Protein AF-A0A497BCP4-F1 (afdb_monomer)

Nearest PDB structures (foldseek):
  5nwl-assembly1_D  TM=5.896E-01  e=3.205E-05  Homo sapiens
  8r2g-assembly1_F  TM=6.275E-01  e=5.166E-04  Homo sapiens
  5nwl-assembly2_N  TM=5.883E-01  e=6.614E-04  Homo sapiens
  2r2a-assembly2_B  TM=5.143E-01  e=1.305E-03  Neisseria meningitidis MC58
  1szp-assembly1_A  TM=4.687E-01  e=2.575E-03  Saccharomyces cerevisiae

Sequence (225 aa):
MFYLSKKILDAYKRNRLIIAFIQGTQGLGKTTYALKVAKEVYGSWEKALDYMFFEPLPSLFLMKAAAEQGERIPLIIYDDAGKFFSKYLFQTEFQNFAVKISILFDVIRIVCNAVILTAPVQDVLKEIRKKCWWVVEIIEKDPYWSIAKIYKKKINAVGKVWHKQLAQDVFQPKLPDHIYEMYMKRRRQADLDVIEDAINEFLAAEAKRRQRLQESLEKAKLDMA

Foldseek 3Di:
DDPVLVVLLVLQVVLAEAEEEEEEDPPLQSVVVQLVSLCSNVVDSVSSVVLEDCECPVVVVVLVVQVVVVAAASEHEHEQCLLHLVLDVLVDDPVVSVVVVVVSVVSCSRHYSYYYYYHYPVSDDPSSVVVRQKYWYWDDPDPFKIKTFIWGWDADPVRDIDTDTDDIDMDGSDDDPVSVVVVVVNVVVVVVVSVVSVVVSVVVVVVVVVVVVVVVVVVVVVVVD

pLDDT: mean 89.2, std 10.23, range [51.5, 98.62]

Structure (mmCIF, N/CA/C/O backbone):
data_AF-A0A497BCP4-F1
#
_entry.id   AF-A0A497BCP4-F1
#
loop_
_atom_site.group_PDB
_atom_site.id
_atom_site.type_symbol
_atom_site.label_atom_id
_atom_site.label_alt_id
_atom_site.label_comp_id
_atom_site.label_asym_id
_atom_site.label_entity_id
_atom_site.label_seq_id
_atom_site.pdbx_PDB_ins_code
_atom_site.Cartn_x
_atom_site.Cartn_y
_atom_site.Cartn_z
_atom_site.occupancy
_atom_site.B_iso_or_equiv
_atom_site.auth_seq_id
_atom_site.auth_comp_id
_atom_site.auth_asym_id
_atom_site.auth_atom_id
_atom_site.pdbx_PDB_model_num
ATOM 1 N N . MET A 1 1 ? 10.341 -6.814 -16.226 1.00 93.38 1 MET A N 1
ATOM 2 C CA . MET A 1 1 ? 9.564 -7.267 -15.062 1.00 93.38 1 MET A CA 1
ATOM 3 C C . MET A 1 1 ? 10.371 -7.024 -13.812 1.00 93.38 1 MET A C 1
ATOM 5 O O . MET A 1 1 ? 11.494 -7.511 -13.731 1.00 93.38 1 MET A O 1
ATOM 9 N N . PHE A 1 2 ? 9.809 -6.273 -12.877 1.00 98.12 2 PHE A N 1
ATOM 10 C CA . PHE A 1 2 ? 10.395 -5.995 -11.578 1.00 98.12 2 PHE A CA 1
ATOM 11 C C . PHE A 1 2 ? 10.473 -7.245 -10.708 1.00 98.12 2 PHE A C 1
ATOM 13 O O . PHE A 1 2 ? 9.657 -8.174 -10.802 1.00 98.12 2 PHE A O 1
ATOM 20 N N . TYR A 1 3 ? 11.465 -7.264 -9.825 1.00 98.31 3 TYR A N 1
ATOM 21 C CA . TYR A 1 3 ? 11.677 -8.357 -8.894 1.00 98.31 3 TYR A CA 1
ATOM 22 C C . TYR A 1 3 ? 10.470 -8.546 -7.975 1.00 98.31 3 TYR A C 1
ATOM 24 O O . TYR A 1 3 ? 10.058 -9.686 -7.739 1.00 98.31 3 TYR A O 1
ATOM 32 N N . LEU A 1 4 ? 9.872 -7.455 -7.478 1.00 97.38 4 LEU A N 1
ATOM 33 C CA . LEU A 1 4 ? 8.686 -7.555 -6.623 1.00 97.38 4 LEU A CA 1
ATOM 34 C C . LEU A 1 4 ? 7.492 -8.170 -7.370 1.00 97.38 4 LEU A C 1
ATOM 36 O O . LEU A 1 4 ? 6.857 -9.074 -6.826 1.00 97.38 4 LEU A O 1
ATOM 40 N N . SER A 1 5 ? 7.247 -7.772 -8.623 1.00 98.19 5 SER A N 1
ATOM 41 C CA . SER A 1 5 ? 6.190 -8.346 -9.469 1.00 98.19 5 SER A CA 1
ATOM 42 C C . SER A 1 5 ? 6.356 -9.857 -9.621 1.00 98.19 5 SER A C 1
ATOM 44 O O . SER A 1 5 ? 5.420 -10.619 -9.379 1.00 98.19 5 SER A O 1
ATOM 46 N N . LYS A 1 6 ? 7.580 -10.316 -9.921 1.00 97.81 6 LYS A N 1
ATOM 47 C CA . LYS A 1 6 ? 7.891 -11.749 -10.019 1.00 97.81 6 LYS A CA 1
ATOM 48 C C . LYS A 1 6 ? 7.568 -12.489 -8.719 1.00 97.81 6 LYS A C 1
ATOM 50 O O . LYS A 1 6 ? 7.000 -13.576 -8.754 1.00 97.81 6 LYS A O 1
ATOM 55 N N . LYS A 1 7 ? 7.897 -11.904 -7.563 1.00 97.69 7 LYS A N 1
ATOM 56 C CA . LYS A 1 7 ? 7.614 -12.518 -6.255 1.00 97.69 7 LYS A CA 1
ATOM 57 C C . LYS A 1 7 ? 6.131 -12.580 -5.930 1.00 97.69 7 LYS A C 1
ATOM 59 O O . LYS A 1 7 ? 5.708 -13.571 -5.339 1.00 97.69 7 LYS A O 1
ATOM 64 N N . ILE A 1 8 ? 5.360 -11.576 -6.329 1.00 97.44 8 ILE A N 1
ATOM 65 C CA . ILE A 1 8 ? 3.904 -11.567 -6.174 1.00 97.44 8 ILE A CA 1
ATOM 66 C C . ILE A 1 8 ? 3.269 -12.649 -7.049 1.00 97.44 8 ILE A C 1
ATOM 68 O O . ILE A 1 8 ? 2.499 -13.457 -6.539 1.00 97.44 8 ILE A O 1
ATOM 72 N N . LEU A 1 9 ? 3.664 -12.754 -8.321 1.00 97.38 9 LEU A N 1
ATOM 73 C CA . LEU A 1 9 ? 3.179 -13.809 -9.219 1.00 97.38 9 LEU A CA 1
ATOM 74 C C . LEU A 1 9 ? 3.552 -15.216 -8.720 1.00 97.38 9 LEU A C 1
ATOM 76 O O . LEU A 1 9 ? 2.729 -16.131 -8.757 1.00 97.38 9 LEU A O 1
ATOM 80 N N . ASP A 1 10 ? 4.768 -15.398 -8.198 1.00 96.44 10 ASP A N 1
ATOM 81 C CA . ASP A 1 10 ? 5.187 -16.657 -7.568 1.00 96.44 10 ASP A CA 1
ATOM 82 C C . ASP A 1 10 ? 4.354 -16.977 -6.312 1.00 96.44 10 ASP A C 1
ATOM 84 O O . ASP A 1 10 ? 4.047 -18.142 -6.048 1.00 96.44 10 ASP A O 1
ATOM 88 N N . ALA A 1 11 ? 4.008 -15.962 -5.513 1.00 94.56 11 ALA A N 1
ATOM 89 C CA . ALA A 1 11 ? 3.183 -16.118 -4.318 1.00 94.56 11 ALA A CA 1
ATOM 90 C C . ALA A 1 11 ? 1.728 -16.451 -4.666 1.00 94.56 11 ALA A C 1
ATOM 92 O O . ALA A 1 11 ? 1.145 -17.311 -4.004 1.00 94.56 11 ALA A O 1
ATOM 93 N N . TYR A 1 12 ? 1.194 -15.849 -5.733 1.00 94.38 12 TYR A N 1
ATOM 94 C CA . TYR 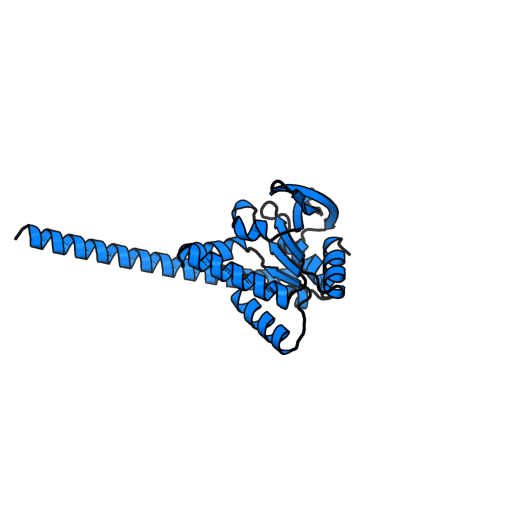A 1 12 ? -0.123 -16.150 -6.288 1.00 94.38 12 TYR A CA 1
ATOM 95 C C . TYR A 1 12 ? -0.243 -17.632 -6.653 1.00 94.38 12 TYR A C 1
ATOM 97 O O . TYR A 1 12 ? -1.063 -18.348 -6.086 1.00 94.38 12 TYR A O 1
ATOM 105 N N . LYS A 1 13 ? 0.696 -18.143 -7.460 1.00 93.50 13 LYS A N 1
ATOM 106 C CA . LYS A 1 13 ? 0.749 -19.562 -7.867 1.00 93.50 13 LYS A CA 1
ATOM 107 C C . LYS A 1 13 ? 0.877 -20.549 -6.704 1.00 93.50 13 LYS A C 1
ATOM 109 O O . LYS A 1 13 ? 0.550 -21.719 -6.850 1.00 93.50 13 LYS A O 1
ATOM 114 N N . ARG A 1 14 ? 1.425 -20.109 -5.568 1.00 93.44 14 ARG A N 1
ATOM 115 C CA . ARG A 1 14 ? 1.720 -20.961 -4.402 1.00 93.44 14 ARG A CA 1
ATOM 116 C C . ARG A 1 14 ? 0.775 -20.720 -3.227 1.00 93.44 14 ARG A C 1
ATOM 118 O O . ARG A 1 14 ? 1.066 -21.214 -2.139 1.00 93.44 14 ARG A O 1
ATOM 125 N N . ASN A 1 15 ? -0.291 -19.937 -3.407 1.00 89.19 15 ASN A N 1
ATOM 126 C CA . ASN A 1 15 ? -1.223 -19.564 -2.340 1.00 89.19 15 ASN A CA 1
ATOM 127 C C . ASN A 1 15 ? -0.542 -18.965 -1.095 1.00 89.19 15 ASN A C 1
ATOM 129 O O . ASN A 1 15 ? -0.952 -19.201 0.041 1.00 89.19 15 ASN A O 1
ATOM 133 N N . ARG A 1 16 ? 0.518 -18.175 -1.308 1.00 92.06 16 ARG A N 1
ATOM 134 C CA . ARG A 1 16 ? 1.252 -17.471 -0.247 1.00 92.06 16 ARG A CA 1
ATOM 135 C C . ARG A 1 16 ? 0.858 -16.003 -0.208 1.00 92.06 16 ARG A C 1
ATOM 137 O O . ARG A 1 16 ? 0.546 -15.423 -1.242 1.00 92.06 16 ARG A O 1
ATOM 144 N N . LEU A 1 17 ? 0.954 -15.419 0.985 1.00 94.75 17 LEU A N 1
ATOM 145 C CA . LEU A 1 17 ? 0.754 -13.993 1.213 1.00 94.75 17 LEU A CA 1
ATOM 146 C C . LEU A 1 17 ? 2.096 -13.246 1.232 1.00 94.75 17 LEU A C 1
ATOM 148 O O . LEU A 1 17 ? 3.026 -13.626 1.951 1.00 94.75 17 LEU A O 1
ATOM 152 N N . ILE A 1 18 ? 2.173 -12.149 0.484 1.00 96.19 18 ILE A N 1
ATOM 153 C CA . ILE A 1 18 ? 3.232 -11.142 0.562 1.00 96.19 18 ILE A CA 1
ATOM 154 C C . ILE A 1 18 ? 2.627 -9.840 1.076 1.00 96.19 18 ILE A C 1
ATOM 156 O O . ILE A 1 18 ? 1.715 -9.298 0.474 1.00 96.19 18 ILE A O 1
ATOM 160 N N . ILE A 1 19 ? 3.173 -9.297 2.160 1.00 95.75 19 ILE A N 1
ATOM 161 C CA . ILE A 1 19 ? 2.856 -7.934 2.598 1.00 95.75 19 ILE A CA 1
ATOM 162 C C . ILE A 1 19 ? 4.132 -7.112 2.452 1.00 95.75 19 ILE A C 1
ATOM 164 O O . ILE A 1 19 ? 5.132 -7.384 3.132 1.00 95.75 19 ILE A O 1
ATOM 168 N N . ALA A 1 20 ? 4.099 -6.148 1.538 1.00 96.56 20 ALA A N 1
ATOM 169 C CA . ALA A 1 20 ? 5.204 -5.265 1.213 1.00 96.56 20 ALA A CA 1
ATOM 170 C C . ALA A 1 20 ? 4.908 -3.833 1.656 1.00 96.56 20 ALA A C 1
ATOM 172 O O . ALA A 1 20 ? 3.819 -3.317 1.435 1.00 96.56 20 ALA A O 1
ATOM 173 N N . PHE A 1 21 ? 5.901 -3.189 2.261 1.00 95.44 21 PHE A N 1
ATOM 174 C CA . PHE A 1 21 ? 5.854 -1.775 2.604 1.00 95.44 21 PHE A CA 1
ATOM 175 C C . PHE A 1 21 ? 6.844 -0.997 1.746 1.00 95.44 21 PHE A C 1
ATOM 177 O O . PHE A 1 21 ? 8.036 -1.299 1.763 1.00 95.44 21 PHE A O 1
ATOM 184 N N . ILE A 1 22 ? 6.352 -0.016 0.998 1.00 95.56 22 ILE A N 1
ATOM 185 C CA . ILE A 1 22 ? 7.143 0.832 0.111 1.00 95.56 22 ILE A CA 1
ATOM 186 C C . ILE A 1 22 ? 7.328 2.182 0.788 1.00 95.56 22 ILE A C 1
ATOM 188 O O . ILE A 1 22 ? 6.368 2.916 1.025 1.00 95.56 22 ILE A O 1
ATOM 192 N N . GLN A 1 23 ? 8.581 2.488 1.097 1.00 92.44 23 GLN A N 1
ATOM 193 C CA . GLN A 1 23 ? 8.996 3.639 1.880 1.00 92.44 23 GLN A CA 1
ATOM 194 C C . GLN A 1 23 ? 10.004 4.507 1.128 1.00 92.44 23 GLN A C 1
ATOM 196 O O . GLN A 1 23 ? 10.651 4.067 0.182 1.00 92.44 23 GLN A O 1
ATOM 201 N N . GLY A 1 24 ? 10.135 5.750 1.576 1.00 87.19 24 GLY A N 1
ATOM 202 C CA . GLY A 1 24 ? 10.992 6.771 0.980 1.00 87.19 24 GLY A CA 1
ATOM 203 C C . GLY A 1 24 ? 10.401 8.157 1.219 1.00 87.19 24 GLY A C 1
ATOM 204 O O . GLY A 1 24 ? 9.228 8.280 1.605 1.00 87.19 24 GLY A O 1
ATOM 205 N N . THR A 1 25 ? 11.187 9.202 0.978 1.00 84.56 25 THR A N 1
ATOM 206 C CA . THR A 1 25 ? 10.710 10.587 1.082 1.00 84.56 25 THR A CA 1
ATOM 207 C C . THR A 1 25 ? 9.570 10.853 0.091 1.00 84.56 25 THR A C 1
ATOM 209 O O . THR A 1 25 ? 9.294 10.075 -0.837 1.00 84.56 25 THR A O 1
ATOM 212 N N . GLN A 1 26 ? 8.784 11.894 0.356 1.00 84.12 26 GLN A N 1
ATOM 213 C CA . GLN A 1 26 ? 7.691 12.294 -0.527 1.00 84.12 26 GLN A CA 1
ATOM 214 C C . GLN A 1 26 ? 8.244 12.687 -1.906 1.00 84.12 26 GLN A C 1
ATOM 216 O O . GLN A 1 26 ? 9.339 13.224 -2.003 1.00 84.12 26 GLN A O 1
ATOM 221 N N . GLY A 1 27 ? 7.511 12.368 -2.975 1.00 83.50 27 GLY A N 1
ATOM 222 C CA . GLY A 1 27 ? 7.912 12.711 -4.346 1.00 83.50 27 GLY A CA 1
ATOM 223 C C . GLY A 1 27 ? 8.800 11.689 -5.069 1.00 83.50 27 GLY A C 1
ATOM 224 O O . GLY A 1 27 ? 8.814 11.696 -6.290 1.00 83.50 27 GLY A O 1
ATOM 225 N N . LEU A 1 28 ? 9.430 10.727 -4.382 1.00 89.06 28 LEU A N 1
ATOM 226 C CA . LEU A 1 28 ? 10.344 9.761 -5.031 1.00 89.06 28 LEU A CA 1
ATOM 227 C C . LEU A 1 28 ? 9.672 8.661 -5.885 1.00 89.06 28 LEU A C 1
ATOM 229 O O . LEU A 1 28 ? 10.333 7.740 -6.348 1.00 89.06 28 LEU A O 1
ATOM 233 N N . GLY A 1 29 ? 8.351 8.696 -6.073 1.00 93.00 29 GLY A N 1
ATOM 234 C CA . GLY A 1 29 ? 7.657 7.710 -6.912 1.00 93.00 29 GLY A CA 1
ATOM 235 C C . GLY A 1 29 ? 7.296 6.385 -6.2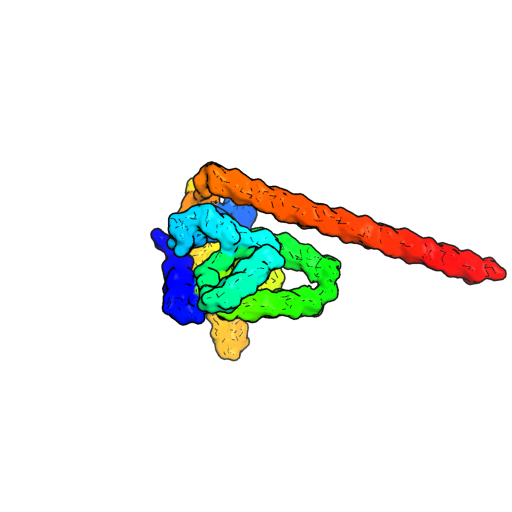25 1.00 93.00 29 GLY A C 1
ATOM 236 O O . GLY A 1 29 ? 7.204 5.362 -6.899 1.00 93.00 29 GLY A O 1
ATOM 237 N N . LYS A 1 30 ? 7.035 6.381 -4.907 1.00 94.81 30 LYS A N 1
ATOM 238 C CA . LYS A 1 30 ? 6.526 5.202 -4.164 1.00 94.81 30 LYS A CA 1
ATOM 239 C C . LYS A 1 30 ? 5.267 4.604 -4.805 1.00 94.81 30 LYS A C 1
ATOM 241 O O . LYS A 1 30 ? 5.261 3.435 -5.184 1.00 94.81 30 LYS A O 1
ATOM 246 N N . THR A 1 31 ? 4.237 5.433 -4.964 1.00 95.19 31 THR A N 1
ATOM 247 C CA . THR A 1 31 ? 2.978 5.092 -5.636 1.00 95.19 31 THR A CA 1
ATOM 248 C C . THR A 1 31 ? 3.223 4.656 -7.078 1.00 95.19 31 THR A C 1
ATOM 250 O O . THR A 1 31 ? 2.714 3.628 -7.514 1.00 95.19 31 THR A O 1
ATOM 253 N N . THR A 1 32 ? 4.060 5.395 -7.813 1.00 96.81 32 THR A N 1
ATOM 254 C CA . THR A 1 32 ? 4.411 5.071 -9.201 1.00 96.81 32 THR A CA 1
ATOM 255 C C . THR A 1 32 ? 5.017 3.674 -9.323 1.00 96.81 32 THR A C 1
ATOM 257 O O . THR A 1 32 ? 4.642 2.907 -10.209 1.00 96.81 32 THR A O 1
ATOM 260 N N . TYR A 1 33 ? 5.934 3.319 -8.425 1.00 98.00 33 TYR A N 1
ATOM 261 C CA . TYR A 1 33 ? 6.533 1.993 -8.391 1.00 98.00 33 TYR A CA 1
ATOM 262 C C . TYR A 1 33 ? 5.503 0.913 -8.024 1.00 98.00 33 TYR A C 1
ATOM 264 O O . TYR A 1 33 ? 5.433 -0.106 -8.711 1.00 98.00 33 TYR A O 1
ATOM 272 N N . ALA A 1 34 ? 4.650 1.156 -7.021 1.00 98.19 34 ALA A N 1
ATOM 273 C CA . ALA A 1 34 ? 3.554 0.251 -6.660 1.00 98.19 34 ALA A CA 1
ATOM 274 C C . ALA A 1 34 ? 2.620 -0.032 -7.851 1.00 98.19 34 ALA A C 1
ATOM 276 O O . ALA A 1 34 ? 2.347 -1.192 -8.157 1.00 98.19 34 ALA A O 1
ATOM 277 N N . LEU A 1 35 ? 2.194 1.012 -8.571 1.00 98.19 35 LEU A N 1
ATOM 278 C CA . LEU A 1 35 ? 1.330 0.886 -9.747 1.00 98.19 35 LEU A CA 1
ATOM 279 C C . LEU A 1 35 ? 2.017 0.174 -10.906 1.00 98.19 35 LEU A C 1
ATOM 281 O O . LEU A 1 35 ? 1.380 -0.639 -11.567 1.00 98.19 35 LEU A O 1
ATOM 285 N N . LYS A 1 36 ? 3.310 0.416 -11.153 1.00 98.56 36 LYS A N 1
ATOM 286 C CA . LYS A 1 36 ? 4.036 -0.336 -12.187 1.00 98.56 36 LYS A CA 1
ATOM 287 C C . LYS A 1 36 ? 4.145 -1.821 -11.832 1.00 98.56 36 LYS A C 1
ATOM 289 O O . LYS A 1 36 ? 3.962 -2.658 -12.712 1.00 98.56 36 LYS A O 1
ATOM 294 N N . VAL A 1 37 ? 4.395 -2.152 -10.561 1.00 98.62 37 VAL A N 1
ATOM 295 C CA . VAL A 1 37 ? 4.376 -3.543 -10.078 1.00 98.62 37 VAL A CA 1
ATOM 296 C C . VAL A 1 37 ? 2.996 -4.161 -10.301 1.00 98.62 37 VAL A C 1
ATOM 298 O O . VAL A 1 37 ? 2.896 -5.242 -10.879 1.00 98.62 37 VAL A O 1
ATOM 301 N N . ALA A 1 38 ? 1.922 -3.463 -9.930 1.00 98.44 38 ALA A N 1
ATOM 302 C CA . ALA A 1 38 ? 0.564 -3.942 -10.168 1.00 98.44 38 ALA A CA 1
ATOM 303 C C . ALA A 1 38 ? 0.225 -4.078 -11.654 1.00 98.44 38 ALA A C 1
ATOM 305 O O . ALA A 1 38 ? -0.377 -5.077 -12.037 1.00 98.44 38 ALA A O 1
ATOM 306 N N . LYS A 1 39 ? 0.673 -3.160 -12.513 1.00 98.56 39 LYS A N 1
ATOM 307 C CA . LYS A 1 39 ? 0.499 -3.272 -13.965 1.00 98.56 39 LYS A CA 1
ATOM 308 C C . LYS A 1 39 ? 1.184 -4.514 -14.521 1.00 98.56 39 LYS A C 1
ATOM 310 O O . LYS A 1 39 ? 0.654 -5.144 -15.428 1.00 98.56 39 LYS A O 1
ATOM 315 N N . GLU A 1 40 ? 2.358 -4.882 -14.015 1.00 98.50 40 GLU A N 1
ATOM 316 C CA . GLU A 1 40 ? 3.023 -6.123 -14.427 1.00 98.50 40 GLU A CA 1
ATOM 317 C C . GLU A 1 40 ? 2.316 -7.381 -13.907 1.00 98.50 40 GLU A C 1
ATOM 319 O O . GLU A 1 40 ? 2.351 -8.407 -14.580 1.00 98.50 40 GLU A O 1
ATOM 324 N N . VAL A 1 41 ? 1.668 -7.307 -12.740 1.00 98.31 41 VAL A N 1
ATOM 325 C CA . VAL A 1 41 ? 0.885 -8.414 -12.163 1.00 98.31 41 VAL A CA 1
ATOM 326 C C . VAL A 1 41 ? -0.449 -8.603 -12.894 1.00 98.31 41 VAL A C 1
ATOM 328 O O . VAL A 1 41 ? -0.814 -9.732 -13.208 1.00 98.31 41 VAL A O 1
ATOM 331 N N . TYR A 1 42 ? -1.162 -7.514 -13.182 1.00 98.00 42 TYR A N 1
ATOM 332 C CA . TYR A 1 42 ? -2.498 -7.529 -13.787 1.00 98.00 42 TYR A CA 1
ATOM 333 C C . TYR A 1 42 ? -2.505 -7.419 -15.314 1.00 98.00 42 TYR A C 1
ATOM 335 O O . TYR A 1 42 ? -3.529 -7.680 -15.942 1.00 98.00 42 TYR A O 1
ATOM 343 N N . GLY A 1 43 ? -1.397 -6.991 -15.918 1.00 97.75 43 GLY A N 1
ATOM 344 C CA . GLY A 1 43 ? -1.272 -6.740 -17.355 1.00 97.75 43 GLY A CA 1
ATOM 345 C C . GLY A 1 43 ? -1.852 -5.403 -17.835 1.00 97.75 43 GLY A C 1
ATOM 346 O O . GLY A 1 43 ? -1.583 -5.014 -18.968 1.00 97.75 43 GLY A O 1
ATOM 347 N N . SER A 1 44 ? -2.590 -4.672 -16.993 1.00 97.75 44 SER A N 1
ATOM 348 C CA . SER A 1 44 ? -3.282 -3.418 -17.332 1.00 97.75 44 SER A CA 1
ATOM 349 C C . SER A 1 44 ? -3.106 -2.373 -16.228 1.00 97.75 44 SER A C 1
ATOM 351 O O . SER A 1 44 ? -3.005 -2.707 -15.044 1.00 97.75 44 SER A O 1
ATOM 353 N N . TRP A 1 45 ? -3.050 -1.103 -16.628 1.00 97.94 45 TRP A N 1
ATOM 354 C CA . TRP A 1 45 ? -2.967 0.027 -15.704 1.00 97.94 45 TRP A CA 1
ATOM 355 C C . TRP A 1 45 ? -4.299 0.317 -15.020 1.00 97.94 45 TRP A C 1
ATOM 357 O O . TRP A 1 45 ? -4.329 0.632 -13.837 1.00 97.94 45 TRP A O 1
ATOM 367 N N . GLU A 1 46 ? -5.391 0.171 -15.756 1.00 97.25 46 GLU A N 1
ATOM 368 C CA . GLU A 1 46 ? -6.761 0.339 -15.288 1.00 97.25 46 GLU A CA 1
ATOM 369 C C . GLU A 1 46 ? -7.040 -0.670 -14.177 1.00 97.25 46 GLU A C 1
ATOM 371 O O . GLU A 1 46 ? -7.385 -0.279 -13.065 1.00 97.25 46 GLU A O 1
ATOM 376 N N . LYS A 1 47 ? -6.714 -1.951 -14.411 1.00 97.44 47 LYS A N 1
ATOM 377 C CA . LYS A 1 47 ? -6.770 -2.969 -13.355 1.00 97.44 47 LYS A CA 1
ATOM 378 C C . LYS A 1 47 ? -5.848 -2.631 -12.184 1.00 97.44 47 LYS A C 1
ATOM 380 O O . LYS A 1 47 ? -6.236 -2.805 -11.039 1.00 97.44 47 LYS A O 1
ATOM 385 N N . ALA A 1 48 ? -4.638 -2.126 -12.423 1.00 97.94 48 ALA A N 1
ATOM 386 C CA . ALA A 1 48 ? -3.764 -1.718 -11.322 1.00 97.94 48 ALA A CA 1
ATOM 387 C C . ALA A 1 48 ? -4.394 -0.617 -10.445 1.00 97.94 48 ALA A C 1
ATOM 389 O O . ALA A 1 48 ? -4.233 -0.653 -9.226 1.00 97.94 48 ALA A O 1
ATOM 390 N N . LEU A 1 49 ? -5.127 0.325 -11.049 1.00 97.06 49 LEU A N 1
ATOM 391 C CA . LEU A 1 49 ? -5.862 1.368 -10.333 1.00 97.06 49 LEU A CA 1
ATOM 392 C C . LEU A 1 49 ? -7.104 0.824 -9.622 1.00 97.06 49 LEU A C 1
ATOM 394 O O . LEU A 1 49 ? -7.374 1.234 -8.499 1.00 97.06 49 LEU A O 1
ATOM 398 N N . ASP A 1 50 ? -7.862 -0.083 -10.236 1.00 96.38 50 ASP A N 1
ATOM 399 C CA . ASP A 1 50 ? -9.083 -0.661 -9.648 1.00 96.38 50 ASP A CA 1
ATOM 400 C C . ASP A 1 50 ? -8.814 -1.487 -8.385 1.00 96.38 50 ASP A C 1
ATOM 402 O O . ASP A 1 50 ? -9.682 -1.610 -7.526 1.00 96.38 50 ASP A O 1
ATOM 406 N N . TYR A 1 51 ? -7.590 -1.996 -8.242 1.00 97.19 51 TYR A N 1
ATOM 407 C CA . TYR A 1 51 ? -7.120 -2.708 -7.053 1.00 97.19 51 TYR A CA 1
ATOM 408 C C . TYR A 1 51 ? -6.236 -1.835 -6.141 1.00 97.19 51 TYR A C 1
ATOM 410 O O . TYR A 1 51 ? -5.584 -2.348 -5.223 1.00 97.19 51 TYR A O 1
ATOM 418 N N . MET A 1 52 ? -6.196 -0.521 -6.385 1.00 96.44 52 MET A N 1
ATOM 419 C CA . MET A 1 52 ? -5.585 0.472 -5.507 1.00 96.44 52 MET A CA 1
ATOM 420 C C . MET A 1 52 ? -6.665 1.195 -4.704 1.00 96.44 52 MET A C 1
ATOM 422 O O . MET A 1 52 ? -7.639 1.706 -5.253 1.00 96.44 52 MET A O 1
ATOM 426 N N . PHE A 1 53 ? -6.441 1.300 -3.400 1.00 94.00 53 PHE A N 1
ATOM 427 C CA . PHE A 1 53 ? -7.359 1.929 -2.466 1.00 94.00 53 PHE A CA 1
ATOM 428 C C . PHE A 1 53 ? -6.627 2.921 -1.567 1.00 94.00 53 PHE A C 1
ATOM 430 O O . PHE A 1 53 ? -5.494 2.681 -1.151 1.00 94.00 53 PHE A O 1
ATOM 437 N N . PHE A 1 54 ? -7.309 4.012 -1.233 1.00 89.25 54 PHE A N 1
ATOM 438 C CA . PHE A 1 54 ? -6.870 4.968 -0.213 1.00 89.25 54 PHE A CA 1
ATOM 439 C C . PHE A 1 54 ? -7.461 4.637 1.167 1.00 89.25 54 PHE A C 1
ATOM 441 O O . PHE A 1 54 ? -6.901 5.024 2.188 1.00 89.25 54 PHE A O 1
ATOM 448 N N . GLU A 1 55 ? -8.546 3.851 1.205 1.00 82.88 55 GLU A N 1
ATOM 449 C CA . GLU A 1 55 ? -9.206 3.381 2.426 1.00 82.88 55 GLU A CA 1
ATOM 450 C C . GLU A 1 55 ? -9.561 1.880 2.350 1.00 82.88 55 GLU A C 1
ATOM 452 O O . GLU A 1 55 ? -9.773 1.349 1.257 1.00 82.88 55 GLU A O 1
ATOM 457 N N . PRO A 1 56 ? -9.678 1.158 3.483 1.00 83.75 56 PRO A N 1
ATOM 458 C CA . PRO A 1 56 ? -9.956 -0.278 3.467 1.00 83.75 56 PRO A CA 1
ATOM 459 C C . PRO A 1 56 ? -11.380 -0.655 3.098 1.00 83.75 56 PRO A C 1
ATOM 461 O O . PRO A 1 56 ? -11.579 -1.740 2.560 1.00 83.75 56 PRO A O 1
ATOM 464 N N . LEU A 1 57 ? -12.379 0.168 3.420 1.00 85.44 57 LEU A N 1
ATOM 465 C CA . LEU A 1 57 ? -13.776 -0.249 3.299 1.00 85.44 57 LEU A CA 1
ATOM 466 C C . LEU A 1 57 ? -14.147 -0.677 1.861 1.00 85.44 57 LEU A C 1
ATOM 468 O O . LEU A 1 57 ? -14.663 -1.786 1.711 1.00 85.44 57 LEU A O 1
ATOM 472 N N . PRO A 1 58 ? -13.802 0.080 0.798 1.00 90.00 58 PRO A N 1
ATOM 473 C CA . PRO A 1 58 ? -14.006 -0.375 -0.580 1.00 90.00 58 PRO A CA 1
ATOM 474 C C . PRO A 1 58 ? -13.326 -1.717 -0.884 1.00 90.00 58 PRO A C 1
ATOM 476 O O . PRO A 1 58 ? -13.909 -2.593 -1.521 1.00 90.00 58 PRO A O 1
ATOM 479 N N . SER A 1 59 ? -12.109 -1.918 -0.371 1.00 92.31 59 SER A N 1
ATOM 480 C CA . SER A 1 59 ? -11.374 -3.167 -0.573 1.00 92.31 59 SER A CA 1
ATOM 481 C C . SER A 1 59 ? -12.016 -4.359 0.149 1.00 92.31 59 SER A C 1
ATOM 483 O O . SER A 1 59 ? -11.952 -5.472 -0.361 1.00 92.31 59 SER A O 1
ATOM 485 N N . LEU A 1 60 ? -12.685 -4.150 1.293 1.00 91.50 60 LEU A N 1
ATOM 486 C CA . LEU A 1 60 ? -13.387 -5.214 2.019 1.00 91.50 60 LEU A CA 1
ATOM 487 C C . LEU A 1 60 ? -14.580 -5.754 1.222 1.00 91.50 60 LEU A C 1
ATOM 489 O O . LEU A 1 60 ? -14.826 -6.959 1.246 1.00 91.50 60 LEU A O 1
ATOM 493 N N . PHE A 1 61 ? -15.286 -4.899 0.477 1.00 92.88 61 PHE A N 1
ATOM 494 C CA . PHE A 1 61 ? -16.349 -5.349 -0.426 1.00 92.88 61 PHE A CA 1
ATOM 495 C C . PHE A 1 61 ? -15.797 -6.210 -1.566 1.00 92.88 61 PHE A C 1
ATOM 497 O O . PHE A 1 61 ? -16.343 -7.276 -1.846 1.00 92.88 61 PHE A O 1
ATOM 504 N N . LEU A 1 62 ? -14.672 -5.802 -2.163 1.00 94.50 62 LEU A N 1
ATOM 505 C CA . LEU A 1 62 ? -13.974 -6.602 -3.173 1.00 94.50 62 LEU A CA 1
ATOM 506 C C . LEU A 1 62 ? -13.502 -7.950 -2.600 1.00 94.50 62 LEU A C 1
ATOM 508 O O . LEU A 1 62 ? -13.689 -8.995 -3.217 1.00 94.50 62 LEU A O 1
ATOM 512 N N . MET A 1 63 ? -12.915 -7.936 -1.402 1.00 94.50 63 MET A N 1
ATOM 513 C CA . MET A 1 63 ? -12.469 -9.134 -0.688 1.00 94.50 63 MET A CA 1
ATOM 514 C C . MET A 1 63 ? -13.620 -10.096 -0.394 1.00 94.50 63 MET A C 1
ATOM 516 O O . MET A 1 63 ? -13.449 -11.303 -0.545 1.00 94.50 63 MET A O 1
ATOM 520 N N . LYS A 1 64 ? -14.786 -9.573 0.003 1.00 94.00 64 LYS A N 1
ATOM 521 C CA . LYS A 1 64 ? -15.997 -10.369 0.220 1.00 94.00 64 LYS A CA 1
ATOM 522 C C . LYS A 1 64 ? -16.440 -11.055 -1.074 1.00 94.00 64 LYS A C 1
ATOM 524 O O . LYS A 1 64 ? -16.623 -12.266 -1.063 1.00 94.00 64 LYS A O 1
ATOM 529 N N . ALA A 1 65 ? -16.538 -10.311 -2.176 1.00 94.06 65 ALA A N 1
ATOM 530 C CA . ALA A 1 65 ? -16.927 -10.870 -3.471 1.00 94.06 65 ALA A CA 1
ATOM 531 C C . ALA A 1 65 ? -15.953 -11.966 -3.943 1.00 94.06 65 ALA A C 1
ATOM 533 O O . ALA A 1 65 ? -16.382 -13.036 -4.366 1.00 94.06 65 ALA A O 1
ATOM 534 N N . ALA A 1 66 ? -14.642 -11.743 -3.793 1.00 93.69 66 ALA A N 1
ATOM 535 C CA . ALA A 1 66 ? -13.634 -12.755 -4.107 1.00 93.69 66 ALA A CA 1
ATOM 536 C C . ALA A 1 66 ? -13.787 -14.013 -3.230 1.00 93.69 66 ALA A C 1
ATOM 538 O O . ALA A 1 66 ? -13.720 -15.129 -3.740 1.00 93.69 66 ALA A O 1
ATOM 539 N N . ALA A 1 67 ? -14.048 -13.845 -1.927 1.00 92.31 67 ALA A N 1
ATOM 540 C CA . ALA A 1 67 ? -14.280 -14.963 -1.012 1.00 92.31 67 ALA A CA 1
ATOM 541 C C . ALA A 1 67 ? -15.505 -15.798 -1.410 1.00 92.31 67 ALA A C 1
ATOM 543 O O . ALA A 1 67 ? -15.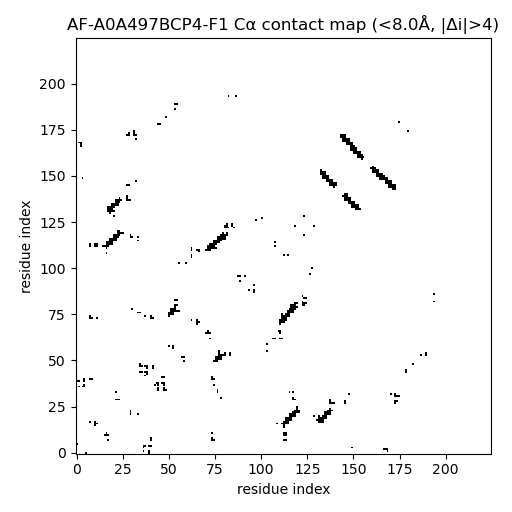433 -17.025 -1.405 1.00 92.31 67 ALA A O 1
ATOM 544 N N . GLU A 1 68 ? -16.610 -15.140 -1.771 1.00 94.06 68 GLU A N 1
ATOM 545 C CA . GLU A 1 68 ? -17.855 -15.787 -2.210 1.00 94.06 68 GLU A CA 1
ATOM 546 C C . GLU A 1 68 ? -17.663 -16.595 -3.501 1.00 94.06 68 GLU A C 1
ATOM 548 O O . GLU A 1 68 ? -18.277 -17.645 -3.670 1.00 94.06 68 GLU A O 1
ATOM 553 N N . GLN A 1 69 ? -16.770 -16.143 -4.383 1.00 94.00 69 GLN A N 1
ATOM 554 C CA . GLN A 1 69 ? -16.432 -16.823 -5.636 1.00 94.00 69 GLN A CA 1
ATOM 555 C C . GLN A 1 69 ? -15.327 -17.881 -5.472 1.00 94.00 69 GLN A C 1
ATOM 557 O O . GLN A 1 69 ? -14.985 -18.573 -6.429 1.00 94.00 69 GLN A O 1
ATOM 562 N N . GLY A 1 70 ? -14.750 -18.022 -4.272 1.00 90.88 70 GLY A N 1
ATOM 563 C CA . GLY A 1 70 ? -13.590 -18.887 -4.036 1.00 90.88 70 GLY A CA 1
ATOM 564 C C . GLY A 1 70 ? -12.325 -18.421 -4.767 1.00 90.88 70 GLY A C 1
ATOM 565 O O . GLY A 1 70 ? -11.376 -19.190 -4.927 1.00 90.88 70 GLY A O 1
ATOM 566 N N . GLU A 1 71 ? -12.303 -17.168 -5.217 1.00 91.75 71 GLU A N 1
ATOM 567 C CA . GLU A 1 71 ? -11.189 -16.569 -5.930 1.00 91.75 71 GLU A CA 1
ATOM 568 C C . GLU A 1 71 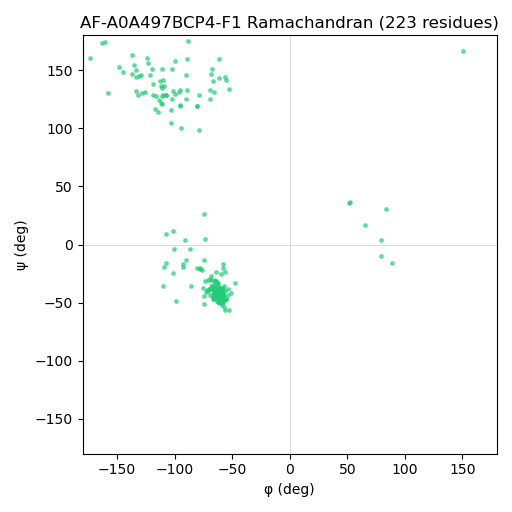? -10.197 -15.919 -4.968 1.00 91.75 71 GLU A C 1
ATOM 570 O O . GLU A 1 71 ? -10.499 -15.573 -3.821 1.00 91.75 71 GLU A O 1
ATOM 575 N N . ARG A 1 72 ? -8.972 -15.717 -5.459 1.00 92.88 72 ARG A N 1
ATOM 576 C CA . ARG A 1 72 ? -7.976 -14.918 -4.752 1.00 92.88 72 ARG A CA 1
ATOM 577 C C . ARG A 1 72 ? -7.559 -13.718 -5.568 1.00 92.88 72 ARG A C 1
ATOM 579 O O . ARG A 1 72 ? -7.276 -13.822 -6.760 1.00 92.88 72 ARG A O 1
ATOM 586 N N . ILE A 1 73 ? -7.428 -12.599 -4.872 1.00 96.38 73 ILE A N 1
ATOM 587 C CA . ILE A 1 73 ? -6.968 -11.331 -5.414 1.00 96.38 73 ILE A CA 1
ATOM 588 C C . ILE A 1 73 ? -5.433 -11.363 -5.498 1.00 96.38 73 ILE A C 1
ATOM 590 O O . ILE A 1 73 ? -4.765 -11.495 -4.461 1.00 96.38 73 ILE A O 1
ATOM 594 N N . PRO A 1 74 ? -4.837 -11.222 -6.699 1.00 96.69 74 PRO A N 1
ATOM 595 C CA . PRO A 1 74 ? -3.387 -11.272 -6.860 1.00 96.69 74 PRO A CA 1
ATOM 596 C C . PRO A 1 74 ? -2.647 -10.222 -6.029 1.00 96.69 74 PRO A C 1
ATOM 598 O O . PRO A 1 74 ? -1.644 -10.540 -5.388 1.00 96.69 74 PRO A O 1
ATOM 601 N N . LEU A 1 75 ? -3.140 -8.981 -6.033 1.00 98.00 75 LEU A N 1
ATOM 602 C CA . LEU A 1 75 ? -2.492 -7.846 -5.385 1.00 98.00 75 LEU A CA 1
ATOM 603 C C . LEU A 1 75 ? -3.474 -6.714 -5.064 1.00 98.00 75 LEU A C 1
ATOM 605 O O . LEU A 1 75 ? -4.146 -6.208 -5.954 1.00 98.00 75 LEU A O 1
ATOM 609 N N . ILE A 1 76 ? -3.458 -6.226 -3.831 1.00 97.31 76 ILE A N 1
ATOM 610 C CA . ILE A 1 76 ? -4.079 -4.946 -3.469 1.00 97.31 76 ILE A CA 1
ATOM 611 C C . ILE A 1 76 ? -2.999 -3.917 -3.134 1.00 97.31 76 ILE A C 1
ATOM 613 O O . ILE A 1 76 ? -1.993 -4.254 -2.503 1.00 97.31 76 ILE A O 1
ATOM 617 N N . ILE A 1 77 ? -3.205 -2.661 -3.532 1.00 96.94 77 ILE A N 1
ATOM 618 C CA . ILE A 1 77 ? -2.386 -1.531 -3.088 1.00 96.94 77 ILE A CA 1
ATOM 619 C C . ILE A 1 77 ? -3.204 -0.676 -2.122 1.00 96.94 77 ILE A C 1
ATOM 621 O O . ILE A 1 77 ? -4.299 -0.245 -2.456 1.00 96.94 77 ILE A O 1
ATOM 625 N N . TYR A 1 78 ? -2.640 -0.391 -0.956 1.00 93.75 78 TYR A N 1
ATOM 626 C CA . TYR A 1 78 ? -3.083 0.685 -0.081 1.00 93.75 78 TYR A CA 1
ATOM 627 C C . TYR A 1 78 ? -2.114 1.851 -0.220 1.00 93.75 78 TYR A C 1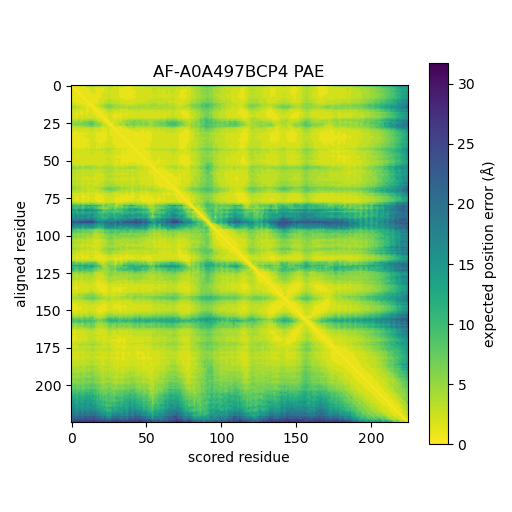
ATOM 629 O O . TYR A 1 78 ? -0.978 1.784 0.268 1.00 93.75 78 TYR A O 1
ATOM 637 N N . ASP A 1 79 ? -2.542 2.885 -0.935 1.00 91.44 79 ASP A N 1
ATOM 638 C CA . ASP A 1 79 ? -1.724 4.067 -1.188 1.00 91.44 79 ASP A CA 1
ATOM 639 C C . ASP A 1 79 ? -1.930 5.124 -0.103 1.00 91.44 79 ASP A C 1
ATOM 641 O O . ASP A 1 79 ? -3.026 5.238 0.441 1.00 91.44 79 ASP A O 1
ATOM 645 N N . ASP A 1 80 ? -0.878 5.879 0.233 1.00 82.94 80 ASP A N 1
ATOM 646 C CA . ASP A 1 80 ? -0.917 6.899 1.294 1.00 82.94 80 ASP A CA 1
ATOM 647 C C . ASP A 1 80 ? -1.478 6.355 2.630 1.00 82.94 80 ASP A C 1
ATOM 649 O O . ASP A 1 80 ? -2.123 7.063 3.405 1.00 82.94 80 ASP A O 1
ATOM 653 N N . ALA A 1 81 ? -1.181 5.090 2.947 1.00 73.31 81 ALA A N 1
ATOM 654 C CA . ALA A 1 81 ? -1.797 4.353 4.051 1.00 73.31 81 ALA A CA 1
ATOM 655 C C . ALA A 1 81 ? -1.612 5.022 5.428 1.00 73.31 81 ALA A C 1
ATOM 657 O O . ALA A 1 81 ? -2.372 4.750 6.353 1.00 73.31 81 ALA A O 1
ATOM 658 N N . GLY A 1 82 ? -0.623 5.911 5.574 1.00 70.44 82 GLY A N 1
ATOM 659 C CA . GLY A 1 82 ? -0.446 6.735 6.769 1.00 70.44 82 GLY A CA 1
ATOM 660 C C . GLY A 1 82 ? -1.662 7.612 7.083 1.00 70.44 82 GLY A C 1
ATOM 661 O O . GLY A 1 82 ? -2.124 7.600 8.220 1.00 70.44 82 GLY A O 1
ATOM 662 N N . LYS A 1 83 ? -2.240 8.277 6.069 1.00 71.06 83 LYS A N 1
ATOM 663 C CA . LYS A 1 83 ? -3.445 9.117 6.216 1.00 71.06 83 LYS A CA 1
ATOM 664 C C . LYS A 1 83 ? -4.649 8.296 6.677 1.00 71.06 83 LYS A C 1
ATOM 666 O O . LYS A 1 83 ? -5.377 8.699 7.586 1.00 71.06 83 LYS A O 1
ATOM 671 N N . PHE A 1 84 ? -4.801 7.105 6.098 1.00 68.44 84 PHE A N 1
ATOM 672 C CA . PHE A 1 84 ? -5.807 6.136 6.516 1.00 68.44 84 PHE A CA 1
ATOM 673 C C . PHE A 1 84 ? -5.651 5.797 8.001 1.00 68.44 84 PHE A C 1
ATOM 675 O O . PHE A 1 84 ? -6.585 5.978 8.775 1.00 68.44 84 PHE A O 1
ATOM 682 N N . PHE A 1 85 ? -4.476 5.333 8.432 1.00 65.06 85 PHE A N 1
ATOM 683 C CA . PHE A 1 85 ? -4.302 4.907 9.819 1.00 65.06 85 PHE A CA 1
ATOM 684 C C . PHE A 1 85 ? -4.441 6.061 10.817 1.00 65.06 85 PHE A C 1
ATOM 686 O O . PHE A 1 85 ? -4.928 5.827 11.922 1.00 65.06 85 PHE A O 1
ATOM 693 N N . SER A 1 86 ? -4.067 7.291 10.443 1.00 65.19 86 SER A N 1
ATOM 694 C CA . SER A 1 86 ? -4.253 8.457 11.310 1.00 65.19 86 SER A CA 1
ATOM 695 C C . SER A 1 86 ? -5.724 8.756 11.594 1.00 65.19 86 SER A C 1
ATOM 697 O O . SER A 1 86 ? -6.057 8.943 12.757 1.00 65.19 86 SER A O 1
ATOM 699 N N . LYS A 1 87 ? -6.619 8.699 10.596 1.00 61.62 87 LYS A N 1
ATOM 700 C CA . LYS A 1 87 ? -8.066 8.951 10.777 1.00 61.62 87 LYS A CA 1
ATOM 701 C C . LYS A 1 87 ? -8.677 8.076 11.878 1.00 61.62 87 LYS A C 1
ATOM 703 O O . LYS A 1 87 ? -9.386 8.548 12.760 1.00 61.62 87 LYS A O 1
ATOM 708 N N . TYR A 1 88 ? -8.330 6.792 11.905 1.00 58.19 88 TYR A N 1
ATOM 709 C CA . TYR A 1 88 ? -8.900 5.872 12.891 1.00 58.19 88 TYR A CA 1
ATOM 710 C C . TYR A 1 88 ? -8.286 5.990 14.292 1.00 58.19 88 TYR A C 1
ATOM 712 O O . TYR A 1 88 ? -8.928 5.574 15.258 1.00 58.19 88 TYR A O 1
ATOM 720 N N . LEU A 1 89 ? -7.077 6.548 14.427 1.00 59.78 89 LEU A N 1
ATOM 721 C CA . LEU A 1 89 ? -6.510 6.856 15.744 1.00 59.78 89 LEU A CA 1
ATOM 722 C C . LEU A 1 89 ? -7.302 7.949 16.464 1.00 59.78 89 LEU A C 1
ATOM 724 O O . LEU A 1 89 ? -7.353 7.931 17.690 1.00 59.78 89 LEU A O 1
ATOM 728 N N . PHE A 1 90 ? -7.902 8.880 15.718 1.00 53.47 90 PHE A N 1
ATOM 729 C CA . PHE A 1 90 ? -8.686 9.979 16.283 1.00 53.47 90 PHE A CA 1
ATOM 730 C C . PHE A 1 90 ? -10.145 9.579 16.552 1.00 53.47 90 PHE A C 1
ATOM 732 O O . PHE A 1 90 ? -10.704 9.964 17.576 1.00 53.47 90 PHE A O 1
ATOM 739 N N . GLN A 1 91 ? -10.739 8.735 15.698 1.00 51.50 91 GLN A N 1
ATOM 740 C CA . GLN A 1 91 ? -12.146 8.316 15.818 1.00 51.50 91 GLN A CA 1
ATOM 741 C C . GLN A 1 91 ? -12.409 7.195 16.829 1.00 51.50 91 GLN A C 1
ATOM 743 O O . GLN A 1 91 ? -13.552 6.983 17.236 1.00 51.50 91 GLN A O 1
ATOM 748 N N . THR A 1 92 ? -11.395 6.413 17.203 1.00 52.69 92 THR A N 1
ATOM 749 C CA . THR A 1 92 ? -11.589 5.242 18.065 1.00 52.69 92 THR A CA 1
ATOM 750 C C . THR A 1 92 ? -10.571 5.189 19.188 1.00 52.69 92 THR A C 1
ATOM 752 O O . THR A 1 92 ? -9.426 5.596 19.019 1.00 52.69 92 THR A O 1
ATOM 755 N N . GLU A 1 93 ? -10.957 4.615 20.331 1.00 59.78 93 GLU A N 1
ATOM 756 C CA . GLU A 1 93 ? -9.965 4.163 21.305 1.00 59.78 93 GLU A CA 1
ATOM 757 C C . GLU A 1 93 ? -8.953 3.252 20.595 1.00 59.78 93 GLU A C 1
ATOM 759 O O . GLU A 1 93 ? -9.335 2.352 19.842 1.00 59.78 93 GLU A O 1
ATOM 764 N N . PHE A 1 94 ? -7.659 3.474 20.840 1.00 57.78 94 PHE A N 1
ATOM 765 C CA . PHE A 1 94 ? -6.548 2.778 20.177 1.00 57.78 94 PHE A CA 1
ATOM 766 C C . PHE A 1 94 ? -6.721 1.245 20.124 1.00 57.78 94 PHE A C 1
ATOM 768 O O . PHE A 1 94 ? -6.320 0.594 19.155 1.00 57.78 94 PHE A O 1
ATOM 775 N N . GLN A 1 95 ? -7.361 0.667 21.147 1.00 61.62 95 GLN A N 1
ATOM 776 C CA . GLN A 1 95 ? -7.682 -0.759 21.232 1.00 61.62 95 GLN A CA 1
ATOM 777 C C . GLN A 1 95 ? -8.639 -1.217 20.116 1.00 61.62 95 GLN A C 1
ATOM 779 O O . GLN A 1 95 ? -8.361 -2.207 19.436 1.00 61.62 95 GLN A O 1
ATOM 784 N N . ASN A 1 96 ? -9.710 -0.466 19.852 1.00 70.75 96 ASN A N 1
ATOM 785 C CA . ASN A 1 96 ? -10.690 -0.784 18.808 1.00 70.75 96 ASN A CA 1
ATOM 786 C C . ASN A 1 96 ? -10.079 -0.700 17.406 1.00 70.75 96 ASN A C 1
ATOM 788 O O . ASN A 1 96 ? -10.395 -1.506 16.529 1.00 70.75 96 ASN A O 1
ATOM 792 N N . PHE A 1 97 ? -9.160 0.238 17.194 1.00 69.50 97 PHE A N 1
ATOM 793 C CA . PHE A 1 97 ? -8.423 0.340 15.942 1.00 69.50 97 PHE A CA 1
ATOM 794 C C . PHE A 1 97 ? -7.497 -0.864 15.703 1.00 69.50 97 PHE A C 1
ATOM 796 O O . PHE A 1 97 ? -7.518 -1.454 14.620 1.00 69.50 97 PHE A O 1
ATOM 803 N N . ALA A 1 98 ? -6.716 -1.275 16.707 1.00 70.31 98 ALA A N 1
ATOM 804 C CA . ALA A 1 98 ? -5.820 -2.426 16.588 1.00 70.31 98 ALA A CA 1
ATOM 805 C C . ALA A 1 98 ? -6.582 -3.720 16.243 1.00 70.31 98 ALA A C 1
ATOM 807 O O . ALA A 1 98 ? -6.124 -4.496 15.398 1.00 70.31 98 ALA A O 1
ATOM 808 N N . VAL A 1 99 ? -7.769 -3.915 16.831 1.00 77.38 99 VAL A N 1
ATOM 809 C CA . VAL A 1 99 ? -8.673 -5.032 16.509 1.00 77.38 99 VAL A CA 1
ATOM 810 C C . VAL A 1 99 ? -9.136 -4.963 15.052 1.00 77.38 99 VAL A C 1
ATOM 812 O O . VAL A 1 99 ? -8.986 -5.946 14.326 1.00 77.38 99 VAL A O 1
ATOM 815 N N . LYS A 1 100 ? -9.613 -3.801 14.581 1.00 78.81 100 LYS A N 1
ATOM 816 C CA . LYS A 1 100 ? -10.038 -3.605 13.180 1.00 78.81 100 LYS A CA 1
ATOM 817 C C . LYS A 1 100 ? -8.911 -3.903 12.187 1.00 78.81 100 LYS A C 1
ATOM 819 O O . LYS A 1 100 ? -9.128 -4.596 11.195 1.00 78.81 100 LYS A O 1
ATOM 824 N N . ILE A 1 101 ? -7.692 -3.441 12.472 1.00 79.44 101 ILE A N 1
ATOM 825 C CA . ILE A 1 101 ? -6.514 -3.765 11.659 1.00 79.44 101 ILE A CA 1
ATOM 826 C C . ILE A 1 101 ? -6.196 -5.257 11.713 1.00 79.44 101 ILE A C 1
ATOM 828 O O . ILE A 1 101 ? -5.832 -5.836 10.691 1.00 79.44 101 ILE A O 1
ATOM 832 N N . SER A 1 102 ? -6.323 -5.908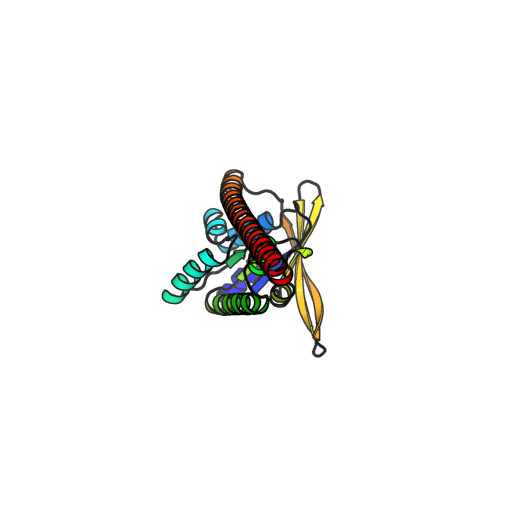 12.871 1.00 81.44 102 SER A N 1
ATOM 833 C CA . SER A 1 102 ? -6.117 -7.354 12.943 1.00 81.44 102 SER A CA 1
ATOM 834 C C . SER A 1 102 ? -7.070 -8.101 12.020 1.00 81.44 102 SER A C 1
ATOM 836 O O . SER A 1 102 ? -6.589 -8.823 11.149 1.00 81.44 102 SER A O 1
ATOM 838 N N . ILE A 1 103 ? -8.370 -7.812 12.127 1.00 84.38 103 ILE A N 1
ATOM 839 C CA . ILE A 1 103 ? -9.422 -8.407 11.294 1.00 84.38 103 ILE A CA 1
ATOM 840 C C . ILE A 1 103 ? -9.124 -8.189 9.808 1.00 84.38 103 ILE A C 1
ATOM 842 O O . ILE A 1 103 ? -9.150 -9.142 9.034 1.00 84.38 103 ILE A O 1
ATOM 846 N N . LEU A 1 104 ? -8.768 -6.964 9.405 1.00 86.94 104 LEU A N 1
ATOM 847 C CA . LEU A 1 104 ? -8.415 -6.664 8.015 1.00 86.94 104 LEU A CA 1
ATOM 848 C C . LEU A 1 104 ? -7.283 -7.569 7.503 1.00 86.94 104 LEU A C 1
ATOM 850 O O . LEU A 1 104 ? -7.376 -8.134 6.416 1.00 86.94 104 LEU A O 1
ATOM 854 N N . PHE A 1 105 ? -6.211 -7.727 8.282 1.00 87.38 105 PHE A N 1
ATOM 855 C CA . PHE A 1 105 ? -5.082 -8.575 7.893 1.00 87.38 105 PHE A CA 1
ATOM 856 C C . PHE A 1 105 ? -5.417 -10.072 7.893 1.00 87.38 105 PHE A C 1
ATOM 858 O O . PHE A 1 105 ? -4.834 -10.814 7.098 1.00 87.38 105 PHE A O 1
ATOM 865 N N . ASP A 1 106 ? -6.346 -10.509 8.741 1.00 87.75 106 ASP A N 1
ATOM 866 C CA . ASP A 1 106 ? -6.835 -11.886 8.748 1.00 87.75 106 ASP A CA 1
ATOM 867 C C . ASP A 1 106 ? -7.665 -12.172 7.487 1.00 87.75 106 ASP A C 1
ATOM 869 O O . ASP A 1 106 ? -7.413 -13.170 6.809 1.00 87.75 106 ASP A O 1
ATOM 873 N N . VAL A 1 107 ? -8.544 -11.247 7.080 1.00 89.19 107 VAL A N 1
ATOM 874 C CA . VAL A 1 107 ? -9.282 -11.332 5.805 1.00 89.19 107 VAL A CA 1
ATOM 875 C C . VAL A 1 107 ? -8.320 -11.329 4.616 1.00 89.19 107 VAL A C 1
ATOM 877 O O . VAL A 1 107 ? -8.387 -12.219 3.768 1.00 89.19 107 VAL A O 1
ATOM 880 N N . ILE A 1 108 ? -7.360 -10.397 4.582 1.00 91.94 108 ILE A N 1
ATOM 881 C CA . ILE A 1 108 ? -6.310 -10.334 3.551 1.00 91.94 108 ILE A CA 1
ATOM 882 C C . ILE A 1 108 ? -5.616 -11.690 3.390 1.00 91.94 108 ILE A C 1
ATOM 884 O O . ILE A 1 108 ? -5.348 -12.119 2.269 1.00 91.94 108 ILE A O 1
ATOM 888 N N . ARG A 1 109 ? -5.319 -12.390 4.489 1.00 87.44 109 ARG A N 1
ATOM 889 C CA . ARG A 1 109 ? -4.631 -13.685 4.442 1.00 87.44 109 ARG A CA 1
ATOM 890 C C . ARG A 1 109 ? -5.453 -14.779 3.764 1.00 87.44 109 ARG A C 1
ATOM 892 O O . ARG A 1 109 ? -4.862 -15.672 3.149 1.00 87.44 109 ARG A O 1
ATOM 899 N N . ILE A 1 110 ? -6.775 -14.701 3.868 1.00 88.44 110 ILE A N 1
ATOM 900 C CA . ILE A 1 110 ? -7.706 -15.645 3.249 1.00 88.44 110 ILE A CA 1
ATOM 901 C C . ILE A 1 110 ? -7.783 -15.375 1.742 1.00 88.44 110 ILE A C 1
ATOM 903 O O . ILE A 1 110 ? -7.551 -16.281 0.945 1.00 88.44 110 ILE A O 1
ATOM 907 N N . VAL A 1 111 ? -8.018 -14.121 1.347 1.00 93.75 111 VAL A N 1
ATOM 908 C CA . VAL A 1 111 ? -8.468 -13.798 -0.020 1.00 93.75 111 VAL A CA 1
ATOM 909 C C . VAL A 1 111 ? -7.413 -13.134 -0.906 1.00 93.75 111 VAL A C 1
ATOM 911 O O . VAL A 1 111 ? -7.565 -13.123 -2.118 1.00 93.75 111 VAL A O 1
ATOM 914 N N . CYS A 1 112 ? -6.319 -12.601 -0.357 1.00 94.56 112 CYS A N 1
ATOM 915 C CA . CYS A 1 112 ? -5.275 -11.923 -1.137 1.00 94.56 112 CYS A CA 1
ATOM 916 C C . CYS A 1 112 ? -3.974 -12.728 -1.166 1.00 94.56 112 CYS A C 1
ATOM 918 O O . CYS A 1 112 ? -3.632 -13.417 -0.202 1.00 94.56 112 CYS A O 1
ATOM 920 N N . ASN A 1 113 ? -3.195 -12.590 -2.237 1.00 95.50 113 ASN A N 1
ATOM 921 C CA . ASN A 1 113 ? -1.831 -13.126 -2.314 1.00 95.50 113 ASN A CA 1
ATOM 922 C C . ASN A 1 113 ? -0.761 -12.060 -2.096 1.00 95.50 113 ASN A C 1
ATOM 924 O O . ASN A 1 113 ? 0.343 -12.377 -1.646 1.00 95.50 113 ASN A O 1
ATOM 928 N N . ALA A 1 114 ? -1.079 -10.795 -2.357 1.00 97.12 114 ALA A N 1
ATOM 929 C CA . ALA A 1 114 ? -0.189 -9.700 -2.040 1.00 97.12 114 ALA A CA 1
ATOM 930 C C . ALA A 1 114 ? -0.926 -8.439 -1.596 1.00 97.12 114 ALA A C 1
ATOM 932 O O . ALA A 1 114 ? -2.020 -8.132 -2.064 1.00 97.12 114 ALA A O 1
ATOM 933 N N . VAL A 1 115 ? -0.272 -7.693 -0.712 1.00 96.50 115 VAL A N 1
ATOM 934 C CA . VAL A 1 115 ? -0.650 -6.339 -0.323 1.00 96.50 115 VAL A CA 1
ATOM 935 C C . VAL A 1 115 ? 0.588 -5.457 -0.373 1.00 96.50 115 VAL A C 1
ATOM 937 O O . VAL A 1 115 ? 1.622 -5.798 0.207 1.00 96.50 115 VAL A O 1
ATOM 940 N N . ILE A 1 116 ? 0.481 -4.324 -1.058 1.00 96.81 116 ILE A N 1
ATOM 941 C CA . ILE A 1 116 ? 1.479 -3.257 -1.058 1.00 96.81 116 ILE A CA 1
ATOM 942 C C . ILE A 1 116 ? 0.922 -2.083 -0.262 1.00 96.81 116 ILE A C 1
ATOM 944 O O . ILE A 1 116 ? -0.175 -1.617 -0.531 1.00 96.81 116 ILE A O 1
ATOM 948 N N . LEU A 1 117 ? 1.692 -1.592 0.698 1.00 94.00 117 LEU A N 1
ATOM 949 C CA . LEU A 1 117 ? 1.400 -0.378 1.452 1.00 94.00 117 LEU A CA 1
ATOM 950 C C . LEU A 1 117 ? 2.398 0.694 1.031 1.00 94.00 117 LEU A C 1
ATOM 952 O O . LEU A 1 117 ? 3.603 0.438 1.084 1.00 94.00 117 LEU A O 1
ATOM 956 N N . THR A 1 118 ? 1.934 1.881 0.655 1.00 90.31 118 THR A N 1
ATOM 957 C CA . THR A 1 118 ? 2.806 3.043 0.441 1.00 90.31 118 THR A CA 1
ATOM 958 C C . THR A 1 118 ? 2.534 4.077 1.529 1.00 90.31 118 THR A C 1
ATOM 960 O O . THR A 1 118 ? 1.388 4.328 1.888 1.00 90.31 118 THR A O 1
ATOM 963 N N . ALA A 1 119 ? 3.594 4.640 2.106 1.00 82.50 119 ALA A N 1
ATOM 964 C CA . ALA A 1 119 ? 3.514 5.806 2.986 1.00 82.50 119 ALA A CA 1
ATOM 965 C C . ALA A 1 119 ? 4.927 6.287 3.347 1.00 82.50 119 ALA A C 1
ATOM 967 O O . ALA A 1 119 ? 5.899 5.526 3.229 1.00 82.50 119 ALA A O 1
ATOM 968 N N . PRO A 1 120 ? 5.082 7.539 3.801 1.00 74.06 120 PRO A N 1
ATOM 969 C CA . PRO A 1 120 ? 6.261 7.934 4.559 1.00 74.06 120 PRO A CA 1
ATOM 970 C C . PRO A 1 120 ? 6.429 7.034 5.795 1.00 74.06 120 PRO A C 1
ATOM 972 O O . PRO A 1 120 ? 5.457 6.597 6.410 1.00 74.06 120 PRO A O 1
ATOM 975 N N . VAL A 1 121 ? 7.675 6.724 6.168 1.00 68.94 121 VAL A N 1
ATOM 976 C CA . VAL A 1 121 ? 7.972 5.768 7.259 1.00 68.94 121 VAL A CA 1
ATOM 977 C C . VAL A 1 121 ? 7.343 6.188 8.584 1.00 68.94 121 VAL A C 1
ATOM 979 O O . VAL A 1 121 ? 6.905 5.324 9.349 1.00 68.94 121 VAL A O 1
ATOM 982 N N . GLN A 1 122 ? 7.329 7.496 8.844 1.00 67.31 122 GLN A N 1
ATOM 983 C CA . GLN A 1 122 ? 6.857 8.083 10.095 1.00 67.31 122 GLN A CA 1
ATOM 984 C C . GLN A 1 122 ? 5.341 7.926 10.269 1.00 67.31 122 GLN A C 1
ATOM 986 O O . GLN A 1 122 ? 4.882 7.755 11.394 1.00 67.31 122 GLN A O 1
ATOM 991 N N . ASP A 1 123 ? 4.599 7.841 9.164 1.00 69.88 123 ASP A N 1
ATOM 992 C CA . ASP A 1 123 ? 3.135 7.907 9.179 1.00 69.88 123 ASP A CA 1
ATOM 993 C C . ASP A 1 123 ? 2.480 6.526 9.331 1.00 69.88 123 ASP A C 1
ATOM 995 O O . ASP A 1 123 ? 1.289 6.413 9.607 1.00 69.88 123 ASP A O 1
ATOM 999 N N . VAL A 1 124 ? 3.241 5.439 9.164 1.00 75.00 124 VAL A N 1
ATOM 1000 C CA . VAL A 1 124 ? 2.706 4.079 9.329 1.00 75.00 124 VAL A CA 1
ATOM 1001 C C . VAL A 1 124 ? 2.837 3.620 10.765 1.00 75.00 124 VAL A C 1
ATOM 1003 O O . VAL A 1 124 ? 3.911 3.665 11.361 1.00 75.00 124 VAL A O 1
ATOM 1006 N N . LEU A 1 125 ? 1.771 3.059 11.323 1.00 75.06 125 LEU A N 1
ATOM 1007 C CA . LEU A 1 125 ? 1.824 2.553 12.687 1.00 75.06 125 LEU A CA 1
ATOM 1008 C C . LEU A 1 125 ? 2.725 1.325 12.815 1.00 75.06 125 LEU A C 1
ATOM 1010 O O . LEU A 1 125 ? 2.827 0.472 11.925 1.00 75.06 125 LEU A O 1
ATOM 1014 N N . LYS A 1 126 ? 3.381 1.220 13.976 1.00 78.62 126 LYS A N 1
ATOM 1015 C CA . LYS A 1 126 ? 4.344 0.152 14.280 1.00 78.62 126 LYS A CA 1
ATOM 1016 C C . LYS A 1 126 ? 3.750 -1.241 14.059 1.00 78.62 126 LYS A C 1
ATOM 1018 O O . LYS A 1 126 ? 4.451 -2.106 13.537 1.00 78.62 126 LYS A O 1
ATOM 1023 N N . GLU A 1 127 ? 2.477 -1.439 14.396 1.00 78.38 127 GLU A N 1
ATOM 1024 C CA . GLU A 1 127 ? 1.794 -2.729 14.250 1.00 78.38 127 GLU A CA 1
ATOM 1025 C C . GLU A 1 127 ? 1.617 -3.154 12.788 1.00 78.38 127 GLU A C 1
ATOM 1027 O O . GLU A 1 127 ? 1.873 -4.312 12.457 1.00 78.38 127 GLU A O 1
ATOM 1032 N N . ILE A 1 128 ? 1.308 -2.225 11.878 1.00 81.38 128 ILE A N 1
ATOM 1033 C CA . ILE A 1 128 ? 1.275 -2.529 10.441 1.00 81.38 128 ILE A CA 1
ATOM 1034 C C . ILE A 1 128 ? 2.677 -2.845 9.932 1.00 81.38 128 ILE A C 1
ATOM 1036 O O . ILE A 1 128 ? 2.879 -3.861 9.265 1.00 81.38 128 ILE A O 1
ATOM 1040 N N . ARG A 1 129 ? 3.684 -2.050 10.321 1.00 82.88 129 ARG A N 1
ATOM 1041 C CA . ARG A 1 129 ? 5.073 -2.313 9.914 1.00 82.88 129 ARG A CA 1
ATOM 1042 C C . ARG A 1 129 ? 5.544 -3.703 10.335 1.00 82.88 129 ARG A C 1
ATOM 1044 O O . ARG A 1 129 ? 6.302 -4.314 9.585 1.00 82.88 129 ARG A O 1
ATOM 1051 N N . LYS A 1 130 ? 5.127 -4.227 11.492 1.00 84.19 130 LYS A N 1
ATOM 1052 C CA . LYS A 1 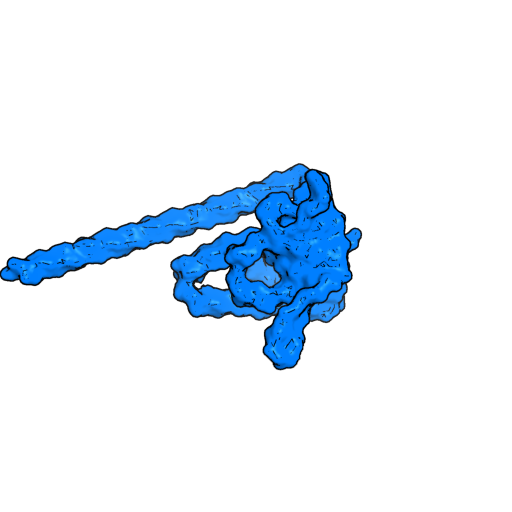130 ? 5.481 -5.592 11.930 1.00 84.19 130 LYS A CA 1
ATOM 1053 C C . LYS A 1 130 ? 4.924 -6.676 10.998 1.00 84.19 130 LYS A C 1
ATOM 1055 O O . LYS A 1 130 ? 5.600 -7.678 10.792 1.00 84.19 130 LYS A O 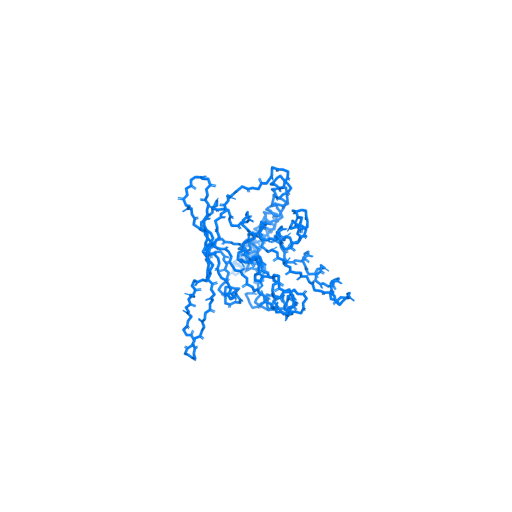1
ATOM 1060 N N . LYS A 1 131 ? 3.744 -6.466 10.404 1.00 87.88 131 LYS A N 1
ATOM 1061 C CA . LYS A 1 131 ? 3.119 -7.408 9.456 1.00 87.88 131 LYS A CA 1
ATOM 1062 C C . LYS A 1 131 ? 3.761 -7.370 8.059 1.00 87.88 131 LYS A C 1
ATOM 1064 O O . LYS A 1 131 ? 3.698 -8.356 7.326 1.00 87.88 131 LYS A O 1
ATOM 1069 N N . CYS A 1 132 ? 4.435 -6.275 7.700 1.00 91.56 132 CYS A N 1
ATOM 1070 C CA . CYS A 1 132 ? 5.142 -6.133 6.424 1.00 91.56 132 CYS A CA 1
ATOM 1071 C C . CYS A 1 132 ? 6.492 -6.863 6.440 1.00 91.56 132 CYS A C 1
ATOM 1073 O O . CYS A 1 132 ? 7.490 -6.326 6.927 1.00 91.56 132 CYS A O 1
ATOM 1075 N N . TRP A 1 133 ? 6.540 -8.074 5.885 1.00 94.94 133 TRP A N 1
ATOM 1076 C CA . TRP A 1 133 ? 7.764 -8.881 5.770 1.00 94.94 133 TRP A CA 1
ATOM 1077 C C . TRP A 1 133 ? 8.687 -8.441 4.635 1.00 94.94 133 TRP A C 1
ATOM 1079 O O . TRP A 1 133 ? 9.876 -8.765 4.644 1.00 94.94 133 TRP A O 1
ATOM 1089 N N . TRP A 1 134 ? 8.145 -7.712 3.667 1.00 97.06 134 TRP A N 1
ATOM 1090 C CA . TRP A 1 134 ? 8.890 -7.130 2.562 1.00 97.06 134 TRP A CA 1
ATOM 1091 C C . TRP A 1 134 ? 8.945 -5.618 2.738 1.00 97.06 134 TRP A C 1
ATOM 1093 O O . TRP A 1 134 ? 7.950 -4.995 3.105 1.00 97.06 134 TRP A O 1
ATOM 1103 N N . VAL A 1 135 ? 10.114 -5.034 2.502 1.00 95.88 135 VAL A N 1
ATOM 1104 C CA . VAL A 1 135 ? 10.319 -3.584 2.563 1.00 95.88 135 VAL A CA 1
ATOM 1105 C C . VAL A 1 135 ? 10.984 -3.157 1.272 1.00 95.88 135 VAL A C 1
ATOM 1107 O O . VAL A 1 135 ? 11.969 -3.766 0.866 1.00 95.88 135 VAL A O 1
ATOM 1110 N N . VAL A 1 136 ? 10.447 -2.133 0.628 1.00 96.94 136 VAL A N 1
ATOM 1111 C CA . VAL A 1 136 ? 11.034 -1.528 -0.559 1.00 96.94 136 VAL A CA 1
ATOM 1112 C C . VAL A 1 136 ? 11.393 -0.098 -0.218 1.00 96.94 136 VAL A C 1
ATOM 1114 O O . VAL A 1 136 ? 10.518 0.700 0.099 1.00 96.94 136 VAL A O 1
ATOM 1117 N N . GLU A 1 137 ? 12.675 0.216 -0.257 1.00 95.75 137 GLU A N 1
ATOM 1118 C CA . GLU A 1 137 ? 13.160 1.576 -0.084 1.00 95.75 137 GLU A CA 1
ATOM 1119 C C . GLU A 1 137 ? 13.358 2.209 -1.457 1.00 95.75 137 GLU A C 1
ATOM 1121 O O . GLU A 1 137 ? 14.124 1.696 -2.276 1.00 95.75 137 GLU A O 1
ATOM 1126 N N . ILE A 1 138 ? 12.650 3.306 -1.709 1.00 95.94 138 ILE A N 1
ATOM 1127 C CA . ILE A 1 138 ? 12.825 4.100 -2.916 1.00 95.94 138 ILE A CA 1
ATOM 1128 C C . ILE A 1 138 ? 13.874 5.172 -2.657 1.00 95.94 138 ILE A C 1
ATOM 1130 O O . ILE A 1 138 ? 13.728 5.973 -1.734 1.00 95.94 138 ILE A O 1
ATOM 1134 N N . ILE A 1 139 ? 14.900 5.193 -3.501 1.00 95.25 139 ILE A N 1
ATOM 1135 C CA . ILE A 1 139 ? 15.930 6.227 -3.520 1.00 95.25 139 ILE A CA 1
ATOM 1136 C C . ILE A 1 139 ? 15.972 6.900 -4.890 1.00 95.25 139 ILE A C 1
ATOM 1138 O O . ILE A 1 139 ? 15.753 6.258 -5.922 1.00 95.25 139 ILE A O 1
ATOM 1142 N N . GLU A 1 140 ? 16.272 8.193 -4.895 1.00 95.12 140 GLU A N 1
ATOM 1143 C CA . GLU A 1 140 ? 16.604 8.910 -6.121 1.00 95.12 140 GLU A CA 1
ATOM 1144 C C . GLU A 1 140 ? 17.966 8.433 -6.631 1.00 95.12 140 GLU A C 1
ATOM 1146 O O . GLU A 1 140 ? 18.911 8.284 -5.853 1.00 95.12 140 GLU A O 1
ATOM 1151 N N . LYS A 1 141 ? 18.051 8.141 -7.930 1.00 94.00 141 LYS A N 1
ATOM 1152 C CA . LYS A 1 141 ? 19.323 7.846 -8.595 1.00 94.00 141 LYS A CA 1
ATOM 1153 C C . LYS A 1 141 ? 19.824 9.086 -9.323 1.00 94.00 141 LYS A C 1
ATOM 1155 O O . LYS A 1 141 ? 20.993 9.434 -9.204 1.00 94.00 141 LYS A O 1
ATOM 1160 N N . ASP A 1 142 ? 18.927 9.699 -10.083 1.00 93.31 142 ASP A N 1
ATOM 1161 C CA . ASP A 1 142 ? 19.125 10.903 -10.877 1.00 93.31 142 ASP A CA 1
ATOM 1162 C C . ASP A 1 142 ? 17.740 11.528 -11.178 1.00 93.31 142 ASP A C 1
ATOM 1164 O O . ASP A 1 142 ? 16.721 10.899 -10.868 1.00 93.31 142 ASP A O 1
ATOM 1168 N N . PRO A 1 143 ? 17.662 12.719 -11.803 1.00 90.19 143 PRO A N 1
ATOM 1169 C CA . PRO A 1 143 ? 16.387 13.405 -12.045 1.00 90.19 143 PRO A CA 1
ATOM 1170 C C . PRO A 1 143 ? 15.349 12.621 -12.868 1.00 90.19 143 PRO A C 1
ATOM 1172 O O . PRO A 1 143 ? 14.172 12.978 -12.875 1.00 90.19 143 PRO A O 1
ATOM 1175 N N . TYR A 1 144 ? 15.758 11.569 -13.582 1.00 93.25 144 TYR A N 1
ATOM 1176 C CA . TYR A 1 144 ? 14.889 10.781 -14.457 1.00 93.25 144 TYR A CA 1
ATOM 1177 C C . TYR A 1 144 ? 14.604 9.379 -13.916 1.00 93.25 144 TYR A C 1
ATOM 1179 O O . TYR A 1 144 ? 13.639 8.737 -14.347 1.00 93.25 144 TYR A O 1
ATOM 1187 N N . TRP A 1 145 ? 15.427 8.885 -12.989 1.00 96.25 145 TRP A N 1
ATOM 1188 C CA . TRP A 1 145 ? 15.390 7.503 -12.529 1.00 96.25 145 TRP A CA 1
ATOM 1189 C C . TRP A 1 145 ? 15.442 7.379 -11.009 1.00 96.25 145 TRP A C 1
ATOM 1191 O O . TRP A 1 145 ? 16.167 8.067 -10.292 1.00 96.25 145 TRP A O 1
ATOM 1201 N N . SER A 1 146 ? 14.712 6.390 -10.511 1.00 96.94 146 SER A N 1
ATOM 1202 C CA . SER A 1 146 ? 14.716 5.981 -9.112 1.00 96.94 146 SER A CA 1
ATOM 1203 C C . SER A 1 146 ? 15.086 4.505 -8.997 1.00 96.94 146 SER A C 1
ATOM 1205 O O . SER A 1 146 ? 14.919 3.717 -9.936 1.00 96.94 146 SER A O 1
ATOM 1207 N N . ILE A 1 147 ? 15.602 4.120 -7.832 1.00 97.75 147 ILE A N 1
ATOM 1208 C CA . ILE A 1 147 ? 15.928 2.732 -7.504 1.00 97.75 147 ILE A CA 1
ATOM 1209 C C . ILE A 1 147 ? 15.036 2.284 -6.351 1.00 97.75 147 ILE A C 1
ATOM 1211 O O . ILE A 1 147 ? 15.001 2.907 -5.294 1.00 97.75 147 ILE A O 1
ATOM 1215 N N . ALA A 1 148 ? 14.358 1.161 -6.544 1.00 98.19 148 ALA A N 1
ATOM 1216 C CA . ALA A 1 148 ? 13.641 0.428 -5.519 1.00 98.19 148 ALA A CA 1
ATOM 1217 C C . ALA A 1 148 ? 14.545 -0.677 -4.954 1.00 98.19 148 ALA A C 1
ATOM 1219 O O . ALA A 1 148 ? 14.706 -1.739 -5.560 1.00 98.19 148 ALA A O 1
ATOM 1220 N N . LYS A 1 149 ? 15.148 -0.447 -3.785 1.00 98.25 149 LYS A N 1
ATOM 1221 C CA . LYS A 1 149 ? 15.916 -1.467 -3.057 1.00 98.25 149 LYS A CA 1
ATOM 1222 C C . LYS A 1 149 ? 14.960 -2.371 -2.290 1.00 98.25 149 LYS A C 1
ATOM 1224 O O . LYS A 1 149 ? 14.230 -1.915 -1.414 1.00 98.25 149 LYS A O 1
ATOM 1229 N N . ILE A 1 150 ? 14.964 -3.663 -2.605 1.00 98.31 150 ILE A N 1
ATOM 1230 C CA . ILE A 1 150 ? 14.007 -4.622 -2.046 1.00 98.31 150 ILE A CA 1
ATOM 1231 C C . ILE A 1 150 ? 14.677 -5.436 -0.951 1.00 98.31 150 ILE A C 1
ATOM 1233 O O . ILE A 1 150 ? 15.675 -6.120 -1.181 1.00 98.31 150 ILE A O 1
ATOM 1237 N N . TYR A 1 151 ? 14.066 -5.427 0.224 1.00 97.69 151 TYR A N 1
ATOM 1238 C CA . TYR A 1 151 ? 14.502 -6.133 1.413 1.00 97.69 151 TYR A CA 1
ATOM 1239 C C . TYR A 1 151 ? 13.448 -7.130 1.878 1.00 97.69 151 TYR A C 1
ATOM 1241 O O . TYR A 1 151 ? 12.241 -6.915 1.748 1.00 97.69 151 TYR A O 1
ATOM 1249 N N . LYS A 1 152 ? 13.915 -8.203 2.514 1.00 96.62 152 LYS A N 1
ATOM 1250 C CA . LYS A 1 152 ? 13.067 -9.119 3.273 1.00 96.62 152 LYS A CA 1
ATOM 1251 C C . LYS A 1 152 ? 13.491 -9.131 4.732 1.00 96.62 152 LYS A C 1
ATOM 1253 O O . LYS A 1 152 ? 14.671 -9.331 5.038 1.00 96.62 152 LYS A O 1
ATOM 1258 N N . LYS A 1 153 ? 12.519 -8.930 5.619 1.00 94.50 153 LYS A N 1
ATOM 1259 C CA . LYS A 1 153 ? 12.710 -9.032 7.063 1.00 94.50 153 LYS A CA 1
ATOM 1260 C C . LYS A 1 153 ? 13.014 -10.467 7.453 1.00 94.50 153 LYS A C 1
ATOM 1262 O O . LYS A 1 153 ? 12.420 -11.416 6.937 1.00 94.50 153 LYS A O 1
ATOM 1267 N N . LYS A 1 154 ? 13.935 -10.604 8.393 1.00 93.00 154 LYS A N 1
ATOM 1268 C CA . LYS A 1 154 ? 14.232 -11.837 9.107 1.00 93.00 154 LYS A CA 1
ATOM 1269 C C . LYS A 1 154 ? 14.211 -11.544 10.597 1.00 93.00 154 LYS A C 1
ATOM 1271 O O . LYS A 1 154 ? 14.584 -10.451 11.014 1.00 93.00 154 LYS A O 1
ATOM 1276 N N . ILE A 1 155 ? 13.761 -12.527 11.361 1.00 91.50 155 ILE A N 1
ATOM 1277 C CA . ILE A 1 155 ? 13.716 -12.490 12.818 1.00 91.50 155 ILE A CA 1
ATOM 1278 C C . ILE A 1 155 ? 14.463 -13.736 13.293 1.00 91.50 155 ILE A C 1
ATOM 1280 O O . ILE A 1 155 ? 14.246 -14.817 12.744 1.00 91.50 155 ILE A O 1
ATOM 1284 N N . ASN A 1 156 ? 15.387 -13.586 14.239 1.00 90.44 156 ASN A N 1
ATOM 1285 C CA . ASN A 1 156 ? 16.059 -14.726 14.869 1.00 90.44 156 ASN A CA 1
ATOM 1286 C C . ASN A 1 156 ? 15.250 -15.210 16.077 1.00 90.44 156 ASN A C 1
ATOM 1288 O O . ASN A 1 156 ? 14.277 -14.577 16.480 1.00 90.44 156 ASN A O 1
ATOM 1292 N N . ALA A 1 157 ? 15.685 -16.312 16.688 1.00 89.50 157 ALA A N 1
ATOM 1293 C CA . ALA A 1 157 ? 15.045 -16.871 17.878 1.00 89.50 157 ALA A CA 1
ATOM 1294 C C . ALA A 1 157 ? 14.946 -15.878 19.059 1.00 89.50 157 ALA A C 1
ATOM 1296 O O . ALA A 1 157 ? 14.061 -16.015 19.890 1.00 89.50 157 ALA A O 1
ATOM 1297 N N . VAL A 1 158 ? 15.808 -14.853 19.104 1.00 89.88 158 VAL A N 1
ATOM 1298 C CA . VAL A 1 158 ? 15.838 -13.815 20.157 1.00 89.88 158 VAL A CA 1
ATOM 1299 C C . VAL A 1 158 ? 14.954 -12.603 19.800 1.00 89.88 158 VAL A C 1
ATOM 1301 O O . VAL A 1 158 ? 14.940 -11.597 20.499 1.00 89.88 158 VAL A O 1
ATOM 1304 N N . GLY A 1 159 ? 14.225 -12.644 18.680 1.00 85.44 159 GLY A N 1
ATOM 1305 C CA . GLY A 1 159 ? 13.335 -11.557 18.261 1.00 85.44 159 GLY A CA 1
ATOM 1306 C C . GLY A 1 159 ? 14.033 -10.360 17.601 1.00 85.44 159 GLY A C 1
ATOM 1307 O O . GLY A 1 159 ? 13.366 -9.391 17.235 1.00 85.44 159 GLY A O 1
ATOM 1308 N N . LYS A 1 160 ? 15.357 -10.405 17.387 1.00 89.12 160 LYS A N 1
ATOM 1309 C CA . LYS A 1 160 ? 16.089 -9.346 16.675 1.00 89.12 160 LYS A CA 1
ATOM 1310 C C . LYS A 1 160 ? 15.704 -9.367 15.199 1.00 89.12 160 LYS A C 1
ATOM 1312 O O . LYS A 1 160 ? 15.848 -10.388 14.526 1.00 89.12 160 LYS A O 1
ATOM 1317 N N . VAL A 1 161 ? 15.254 -8.221 14.696 1.00 89.12 161 VAL A N 1
ATOM 1318 C CA . VAL A 1 161 ? 14.856 -8.039 13.296 1.00 89.12 161 VAL A CA 1
ATOM 1319 C C . VAL A 1 161 ? 16.023 -7.477 12.489 1.00 89.12 161 VAL A C 1
ATOM 1321 O O . VAL A 1 161 ? 16.645 -6.499 12.896 1.00 89.12 161 VAL A O 1
ATOM 1324 N N . TRP A 1 162 ? 16.298 -8.049 11.318 1.00 92.31 162 TRP A N 1
ATOM 1325 C CA . TRP A 1 162 ? 17.196 -7.452 10.325 1.00 92.31 162 TRP A CA 1
ATOM 1326 C C . TRP A 1 162 ? 16.620 -7.569 8.916 1.00 92.31 162 TRP A C 1
ATOM 1328 O O . TRP A 1 162 ? 15.714 -8.360 8.644 1.00 92.31 162 TRP A O 1
ATOM 1338 N N . HIS A 1 163 ? 17.165 -6.767 8.007 1.00 93.62 163 HIS A N 1
ATOM 1339 C CA . HIS A 1 163 ? 16.722 -6.675 6.623 1.00 93.62 163 HIS A CA 1
ATOM 1340 C C . HIS A 1 163 ? 17.802 -7.256 5.711 1.00 93.62 163 HIS A C 1
ATOM 1342 O O . HIS A 1 163 ? 18.933 -6.779 5.703 1.00 93.62 163 HIS A O 1
ATOM 1348 N N . LYS A 1 164 ? 17.470 -8.295 4.936 1.00 95.88 164 LYS A N 1
ATOM 1349 C CA . LYS A 1 164 ? 18.350 -8.805 3.875 1.00 95.88 164 LYS A CA 1
ATOM 1350 C C . LYS A 1 164 ? 17.936 -8.172 2.552 1.00 95.88 164 LYS A C 1
ATOM 1352 O O . LYS A 1 164 ? 16.808 -8.406 2.119 1.00 95.88 164 LYS A O 1
ATOM 1357 N N . GLN A 1 165 ? 18.833 -7.423 1.910 1.00 97.44 165 GLN A N 1
ATOM 1358 C CA . GLN A 1 165 ? 18.604 -6.939 0.546 1.00 97.44 165 GLN A CA 1
ATOM 1359 C C . GLN A 1 165 ? 18.554 -8.136 -0.410 1.00 97.44 165 GLN A C 1
ATOM 1361 O O . GLN A 1 165 ? 19.395 -9.034 -0.342 1.00 97.44 165 GLN A O 1
ATOM 1366 N N . LEU A 1 166 ? 17.535 -8.173 -1.260 1.00 97.69 166 LEU A N 1
ATOM 1367 C CA . LEU A 1 166 ? 17.288 -9.253 -2.211 1.00 97.69 166 LEU A CA 1
ATOM 1368 C C . LEU A 1 166 ? 17.518 -8.825 -3.656 1.00 97.69 166 LEU A C 1
ATOM 1370 O O . LEU A 1 166 ? 17.954 -9.649 -4.453 1.00 97.69 166 LEU A O 1
ATOM 1374 N N . ALA A 1 167 ? 17.182 -7.578 -3.989 1.00 98.06 167 ALA A N 1
ATOM 1375 C CA . ALA A 1 167 ? 17.238 -7.066 -5.351 1.00 98.06 167 ALA A CA 1
ATOM 1376 C C . ALA A 1 167 ? 17.198 -5.533 -5.380 1.00 98.06 167 ALA A C 1
ATOM 1378 O O . ALA A 1 167 ? 16.988 -4.880 -4.351 1.00 98.06 167 ALA A O 1
ATOM 1379 N N . GLN A 1 168 ? 17.379 -4.990 -6.579 1.00 98.00 168 GLN A N 1
ATOM 1380 C CA . GLN A 1 168 ? 17.140 -3.596 -6.916 1.00 98.00 168 GLN A CA 1
ATOM 1381 C C . GLN A 1 168 ? 16.361 -3.544 -8.227 1.00 98.00 168 GLN A C 1
ATOM 1383 O O . GLN A 1 168 ? 16.744 -4.212 -9.184 1.00 98.00 168 GLN A O 1
ATOM 1388 N N . ASP A 1 169 ? 15.300 -2.748 -8.258 1.00 98.19 169 ASP A N 1
ATOM 1389 C CA . ASP A 1 169 ? 14.552 -2.446 -9.474 1.00 98.19 169 ASP A CA 1
ATOM 1390 C C . ASP A 1 169 ? 14.791 -0.979 -9.847 1.00 98.19 169 ASP A C 1
ATOM 1392 O O . ASP A 1 169 ? 14.643 -0.088 -9.013 1.00 98.19 169 ASP A O 1
ATOM 1396 N N . VAL A 1 170 ? 15.186 -0.718 -11.092 1.00 97.56 170 VAL A N 1
ATOM 1397 C CA . VAL A 1 170 ? 15.391 0.644 -11.610 1.00 97.56 170 VAL A CA 1
ATOM 1398 C C . VAL A 1 170 ? 14.160 1.045 -12.410 1.00 97.56 170 VAL A C 1
ATOM 1400 O O . VAL A 1 170 ? 13.711 0.289 -13.271 1.00 97.56 170 VAL A O 1
ATOM 1403 N N . PHE A 1 171 ? 13.597 2.220 -12.137 1.00 97.56 171 PHE A N 1
ATOM 1404 C CA . PHE A 1 171 ? 12.364 2.664 -12.780 1.00 97.56 171 PHE A CA 1
ATOM 1405 C C . PHE A 1 171 ? 12.322 4.183 -12.946 1.00 97.56 171 PHE A C 1
ATOM 1407 O O . PHE A 1 171 ? 12.911 4.922 -12.165 1.00 97.56 171 PHE A O 1
ATOM 1414 N N . GLN A 1 172 ? 11.590 4.651 -13.956 1.00 96.50 172 GLN A N 1
ATOM 1415 C CA . GLN A 1 172 ? 11.249 6.069 -14.068 1.00 96.50 172 GLN A CA 1
ATOM 1416 C C . GLN A 1 172 ? 10.092 6.383 -13.116 1.00 96.50 172 GLN A C 1
ATOM 1418 O O . GLN A 1 172 ? 9.059 5.706 -13.220 1.00 96.50 172 GLN A O 1
ATOM 1423 N N . PRO A 1 173 ? 10.179 7.411 -12.256 1.00 94.62 173 PRO A N 1
ATOM 1424 C CA . PRO A 1 173 ? 9.118 7.789 -11.321 1.00 94.62 173 PRO A CA 1
ATOM 1425 C C . PRO A 1 173 ? 7.928 8.497 -12.000 1.00 94.62 173 PRO A C 1
ATOM 1427 O O . PRO A 1 173 ? 7.179 9.217 -11.346 1.00 94.62 173 PRO A O 1
ATOM 1430 N N . LYS A 1 174 ? 7.688 8.231 -13.292 1.00 95.31 174 LYS A N 1
ATOM 1431 C CA . LYS A 1 174 ? 6.575 8.753 -14.092 1.00 95.31 174 LYS A CA 1
ATOM 1432 C C . LYS A 1 174 ? 5.587 7.648 -14.506 1.00 95.31 174 LYS A C 1
ATOM 1434 O O . LYS A 1 174 ? 5.986 6.523 -14.844 1.00 95.31 174 LYS A O 1
ATOM 1439 N N . LEU A 1 175 ? 4.298 7.987 -14.476 1.00 96.31 175 LEU A N 1
ATOM 1440 C CA . LEU A 1 175 ? 3.186 7.209 -15.037 1.00 96.31 175 LEU A CA 1
ATOM 1441 C C . LEU A 1 175 ? 2.774 7.778 -16.407 1.00 96.31 175 LEU A C 1
ATOM 1443 O O . LEU A 1 175 ? 3.048 8.949 -16.669 1.00 96.31 175 LEU A O 1
ATOM 1447 N N . PRO A 1 176 ? 2.115 6.988 -17.275 1.00 97.31 176 PRO A N 1
ATOM 1448 C CA . PRO A 1 176 ? 1.438 7.534 -18.450 1.00 97.31 176 PRO A CA 1
ATOM 1449 C C . PRO A 1 176 ? 0.439 8.622 -18.044 1.00 97.31 176 PRO A C 1
ATOM 1451 O O . PRO A 1 176 ? -0.237 8.464 -17.027 1.00 97.31 176 PRO A O 1
ATOM 1454 N N . ASP A 1 177 ? 0.326 9.686 -18.838 1.00 97.50 177 ASP A N 1
ATOM 1455 C CA . ASP A 1 177 ? -0.402 10.896 -18.431 1.00 97.50 177 ASP A CA 1
ATOM 1456 C C . ASP A 1 177 ? -1.879 10.601 -18.093 1.00 97.50 177 ASP A C 1
ATOM 1458 O O . ASP A 1 177 ? -2.333 10.939 -17.004 1.00 97.50 177 ASP A O 1
ATOM 1462 N N . HIS A 1 178 ? -2.587 9.826 -18.925 1.00 97.06 178 HIS A N 1
ATOM 1463 C CA . HIS A 1 178 ? -3.974 9.412 -18.649 1.00 97.06 178 HIS A CA 1
ATOM 1464 C C . HIS A 1 178 ? -4.134 8.619 -17.334 1.00 97.06 178 HIS A C 1
ATOM 1466 O O . HIS A 1 178 ? -5.089 8.821 -16.587 1.00 97.06 178 HIS A O 1
ATOM 1472 N N . ILE A 1 179 ? -3.179 7.743 -17.001 1.00 97.81 179 ILE A N 1
ATOM 1473 C CA . ILE A 1 179 ? -3.189 6.976 -15.742 1.00 97.81 179 ILE A CA 1
ATOM 1474 C C . ILE A 1 179 ? -2.897 7.885 -14.558 1.00 97.81 179 ILE A C 1
ATOM 1476 O O . ILE A 1 179 ? -3.509 7.740 -13.500 1.00 97.81 179 ILE A O 1
ATOM 1480 N N . TYR A 1 180 ? -1.968 8.823 -14.731 1.00 96.75 180 TYR A N 1
ATOM 1481 C CA . TYR A 1 180 ? -1.653 9.812 -13.714 1.00 96.75 180 TYR A CA 1
ATOM 1482 C C . TYR A 1 180 ? -2.867 10.691 -13.401 1.00 96.75 180 TYR A C 1
ATOM 1484 O O . TYR A 1 180 ? -3.189 10.877 -12.232 1.00 96.75 180 TYR A O 1
ATOM 1492 N N . GLU A 1 181 ? -3.585 11.165 -14.418 1.00 97.19 181 GLU A N 1
ATOM 1493 C CA . GLU A 1 181 ? -4.815 11.946 -14.255 1.00 97.19 181 GLU A CA 1
ATOM 1494 C C . GLU A 1 181 ? -5.900 11.163 -13.508 1.00 97.19 181 GLU A C 1
ATOM 1496 O O . GLU A 1 181 ? -6.474 11.667 -12.538 1.00 97.19 181 GLU A O 1
ATOM 1501 N N . MET A 1 182 ? -6.144 9.906 -13.898 1.00 97.06 182 MET A N 1
ATOM 1502 C CA . MET A 1 182 ? -7.098 9.031 -13.210 1.00 97.06 182 MET A CA 1
ATOM 1503 C C . MET A 1 182 ? -6.721 8.815 -11.742 1.00 97.06 182 MET A C 1
ATOM 1505 O O . MET A 1 182 ? -7.573 8.927 -10.858 1.00 97.06 182 MET A O 1
ATOM 1509 N N . TYR A 1 183 ? -5.445 8.531 -11.476 1.00 96.25 183 TYR A N 1
ATOM 1510 C CA . TYR A 1 183 ? -4.920 8.392 -10.123 1.00 96.25 183 TYR A CA 1
ATOM 1511 C C . TYR A 1 183 ? -5.119 9.677 -9.311 1.00 96.25 183 TYR A C 1
ATOM 1513 O O . TYR A 1 183 ? -5.673 9.630 -8.213 1.00 96.25 183 TYR A O 1
ATOM 1521 N N . MET A 1 184 ? -4.727 10.830 -9.859 1.00 95.06 184 MET A N 1
ATOM 1522 C CA . MET A 1 184 ? -4.830 12.119 -9.175 1.00 95.06 184 MET A CA 1
ATOM 1523 C C . MET A 1 184 ? -6.277 12.493 -8.868 1.00 95.06 184 MET A C 1
ATOM 1525 O O . MET A 1 184 ? -6.548 13.024 -7.793 1.00 95.06 184 MET A O 1
ATOM 1529 N N . LYS A 1 185 ? -7.221 12.163 -9.758 1.00 95.69 185 LYS A N 1
ATOM 1530 C CA . LYS A 1 185 ? -8.653 12.336 -9.495 1.00 95.69 185 LYS A CA 1
ATOM 1531 C C . LYS A 1 185 ? -9.110 11.507 -8.290 1.00 95.69 185 LYS A C 1
ATOM 1533 O O . LYS A 1 185 ? -9.765 12.052 -7.406 1.00 95.69 185 LYS A O 1
ATOM 1538 N N . ARG A 1 186 ? -8.743 10.219 -8.228 1.00 93.56 186 ARG A N 1
ATOM 1539 C CA . ARG A 1 186 ? -9.097 9.335 -7.098 1.00 93.56 186 ARG A CA 1
ATOM 1540 C C . ARG A 1 186 ? -8.438 9.792 -5.791 1.00 93.56 186 ARG A C 1
ATOM 1542 O O . ARG A 1 186 ? -9.109 9.840 -4.766 1.00 93.56 186 ARG A O 1
ATOM 1549 N N . ARG A 1 187 ? -7.161 10.188 -5.838 1.00 91.88 187 ARG A N 1
ATOM 1550 C CA . ARG A 1 187 ? -6.434 10.709 -4.670 1.00 91.88 187 ARG A CA 1
ATOM 1551 C C . ARG A 1 187 ? -7.067 11.988 -4.136 1.00 91.88 187 ARG A C 1
ATOM 1553 O O . ARG A 1 187 ? -7.262 12.107 -2.937 1.00 91.88 187 ARG A O 1
ATOM 1560 N N . ARG A 1 188 ? -7.421 12.924 -5.023 1.00 91.94 188 ARG A N 1
ATOM 1561 C CA . ARG A 1 188 ? -8.063 14.184 -4.636 1.00 91.94 188 ARG A CA 1
ATOM 1562 C C . ARG A 1 188 ? -9.391 13.945 -3.928 1.00 91.94 188 ARG A C 1
ATOM 1564 O O . ARG A 1 188 ? -9.665 14.638 -2.960 1.00 91.94 188 ARG A O 1
ATOM 1571 N N . GLN A 1 189 ? -10.190 12.987 -4.400 1.00 90.69 189 GLN A N 1
ATOM 1572 C CA . GLN A 1 189 ? -11.431 12.624 -3.718 1.00 90.69 189 GLN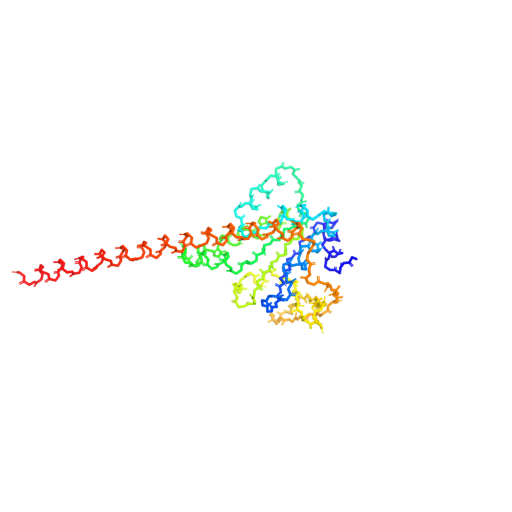 A CA 1
ATOM 1573 C C . GLN A 1 189 ? -11.147 12.102 -2.307 1.00 90.69 189 GLN A C 1
ATOM 1575 O O . GLN A 1 189 ? -11.687 12.640 -1.354 1.00 90.69 189 GLN A O 1
ATOM 1580 N N . ALA A 1 190 ? -10.226 11.145 -2.167 1.00 87.44 190 ALA A N 1
ATOM 1581 C CA . ALA A 1 190 ? -9.856 10.615 -0.856 1.00 87.44 190 ALA A CA 1
ATOM 1582 C C . ALA A 1 190 ? -9.299 11.697 0.091 1.00 87.44 190 ALA A C 1
ATOM 1584 O O . ALA A 1 190 ? -9.596 11.695 1.280 1.00 87.44 190 ALA A O 1
ATOM 1585 N N . ASP A 1 191 ? -8.509 12.642 -0.428 1.00 87.25 191 ASP A N 1
ATOM 1586 C CA . ASP A 1 191 ? -8.006 13.773 0.357 1.00 87.25 191 ASP A CA 1
ATOM 1587 C C . ASP A 1 191 ? -9.145 14.704 0.815 1.00 87.25 191 ASP A C 1
ATOM 1589 O O . ASP A 1 191 ? -9.106 15.192 1.942 1.00 87.25 191 ASP A O 1
ATOM 1593 N N . LEU A 1 192 ? -10.161 14.942 -0.026 1.00 88.69 192 LEU A N 1
ATOM 1594 C CA . LEU A 1 192 ? -11.345 15.725 0.349 1.00 88.69 192 LEU A CA 1
ATOM 1595 C C . LEU A 1 192 ? -12.166 15.023 1.432 1.00 88.69 192 LEU A C 1
ATOM 1597 O O . LEU A 1 192 ? -12.533 15.679 2.403 1.00 88.69 192 LEU A O 1
ATOM 1601 N N . ASP A 1 193 ? -12.376 13.712 1.306 1.00 85.00 193 ASP A N 1
ATOM 1602 C CA . ASP A 1 193 ? -13.104 12.916 2.299 1.00 85.00 193 ASP A CA 1
ATOM 1603 C C . ASP A 1 193 ? -12.400 12.999 3.673 1.00 85.00 193 ASP A C 1
ATOM 1605 O O . ASP A 1 193 ? -13.030 13.259 4.696 1.00 85.00 193 ASP A O 1
ATOM 1609 N N . VAL A 1 194 ? -11.062 12.896 3.697 1.00 82.56 194 VAL A N 1
ATOM 1610 C CA . VAL A 1 194 ? -10.257 13.052 4.926 1.00 82.56 194 VAL A CA 1
ATOM 1611 C C . VAL A 1 194 ? -10.371 14.461 5.521 1.00 82.56 194 VAL A C 1
ATOM 1613 O O . VAL A 1 194 ? -10.409 14.608 6.744 1.00 82.56 194 VAL A O 1
ATOM 1616 N N . ILE A 1 195 ? -10.400 15.505 4.686 1.00 84.56 195 ILE A N 1
ATOM 1617 C CA . ILE A 1 195 ? -10.577 16.889 5.152 1.00 84.56 195 ILE A CA 1
ATOM 1618 C C . ILE A 1 195 ? -11.969 17.074 5.765 1.00 84.56 195 ILE A C 1
ATOM 1620 O O . ILE A 1 195 ? -12.084 17.694 6.821 1.00 84.56 195 ILE A O 1
ATOM 1624 N N . GLU A 1 196 ? -13.011 16.541 5.129 1.00 87.00 196 GLU A N 1
ATOM 1625 C CA . GLU A 1 196 ? -14.387 16.621 5.621 1.00 87.00 196 GLU A CA 1
ATOM 1626 C C . GLU A 1 196 ? -14.540 15.922 6.978 1.00 87.00 196 GLU A C 1
ATOM 1628 O O . GLU A 1 196 ? -15.087 16.507 7.917 1.00 87.00 196 GLU A O 1
ATOM 1633 N N . ASP A 1 197 ? -13.969 14.726 7.128 1.00 82.06 197 ASP A N 1
ATOM 1634 C CA . ASP A 1 197 ? -13.939 14.016 8.409 1.00 82.06 197 ASP A CA 1
ATOM 1635 C C . ASP A 1 197 ? -13.230 14.823 9.499 1.00 82.06 197 ASP A C 1
ATOM 1637 O O . ASP A 1 197 ? -13.753 14.970 10.606 1.00 82.06 197 ASP A O 1
ATOM 1641 N N . ALA A 1 198 ? -12.068 15.405 9.182 1.00 82.31 198 ALA A N 1
ATOM 1642 C CA . ALA A 1 198 ? -11.332 16.236 10.126 1.00 82.31 198 ALA A CA 1
ATOM 1643 C C . ALA A 1 198 ? -12.158 17.459 10.561 1.00 82.31 198 ALA A C 1
ATOM 1645 O O . ALA A 1 198 ? -12.231 17.754 11.754 1.00 82.31 198 ALA A O 1
ATOM 1646 N N . ILE A 1 199 ? -12.817 18.154 9.624 1.00 86.31 199 ILE A N 1
ATOM 1647 C CA . ILE A 1 199 ? -13.695 19.296 9.934 1.00 86.31 199 ILE A CA 1
ATOM 1648 C C . ILE A 1 199 ? -14.808 18.869 10.896 1.00 86.31 199 ILE A C 1
ATOM 1650 O O . ILE A 1 199 ? -15.010 19.520 11.924 1.00 86.31 199 ILE A O 1
ATOM 1654 N N . ASN A 1 200 ? -15.497 17.766 10.598 1.00 86.75 200 ASN A N 1
ATOM 1655 C CA . ASN A 1 200 ? -16.582 17.250 11.432 1.00 86.75 200 ASN A CA 1
ATOM 1656 C C . ASN A 1 200 ? -16.102 16.911 12.852 1.00 86.75 200 ASN A C 1
ATOM 1658 O O . ASN A 1 200 ? -16.782 17.224 13.834 1.00 86.75 200 ASN A O 1
ATOM 1662 N N . GLU A 1 201 ? -14.906 16.338 12.982 1.00 81.62 201 GLU A N 1
ATOM 1663 C CA . GLU A 1 201 ? -14.292 16.038 14.276 1.00 81.62 201 GLU A CA 1
ATOM 1664 C C . GLU A 1 201 ? -13.947 17.301 15.074 1.00 81.62 201 GLU A C 1
ATOM 1666 O O . GLU A 1 201 ? -14.272 17.383 16.264 1.00 81.62 201 GLU A O 1
ATOM 1671 N N . PHE A 1 202 ? -13.336 18.310 14.442 1.00 83.94 202 PHE A N 1
ATOM 1672 C CA . PHE A 1 202 ? -13.022 19.578 15.107 1.00 83.94 202 PHE A CA 1
ATOM 1673 C C . PHE A 1 202 ? -14.290 20.296 15.584 1.00 83.94 202 PHE A C 1
ATOM 1675 O O . PHE A 1 202 ? -14.335 20.765 16.725 1.00 83.94 202 PHE A O 1
ATOM 1682 N N . LEU A 1 203 ? -15.345 20.317 14.763 1.00 88.94 203 LEU A N 1
ATOM 1683 C CA . LEU A 1 203 ? -16.639 20.892 15.137 1.00 88.94 203 LEU A CA 1
ATOM 1684 C C . LEU A 1 203 ? -17.273 20.152 16.325 1.00 88.94 203 LEU A C 1
ATOM 1686 O O . LEU A 1 203 ? -17.732 20.789 17.278 1.00 88.94 203 LEU A O 1
ATOM 1690 N N . ALA A 1 204 ? -17.253 18.816 16.318 1.00 86.94 204 ALA A N 1
ATOM 1691 C CA . ALA A 1 204 ? -17.768 18.008 17.423 1.00 86.94 204 ALA A CA 1
ATOM 1692 C C . ALA A 1 204 ? -16.981 18.240 18.727 1.00 86.94 204 ALA A C 1
ATOM 1694 O O . ALA A 1 204 ? -17.568 18.342 19.812 1.00 86.94 204 ALA A O 1
ATOM 1695 N N . ALA A 1 205 ? -15.654 18.368 18.637 1.00 84.94 205 ALA A N 1
ATOM 1696 C CA . ALA A 1 205 ? -14.797 18.665 19.779 1.00 84.94 205 ALA A CA 1
ATOM 1697 C C . ALA A 1 205 ? -15.067 20.065 20.360 1.00 84.94 205 ALA A C 1
ATOM 1699 O O . ALA A 1 205 ? -15.156 20.214 21.584 1.00 84.94 205 ALA A O 1
ATOM 1700 N N . GLU A 1 206 ? -15.250 21.083 19.512 1.00 91.12 206 GLU A N 1
ATOM 1701 C CA . GLU A 1 206 ? -15.622 22.432 19.951 1.00 91.12 206 GLU A CA 1
ATOM 1702 C C . GLU A 1 206 ? -16.998 22.469 20.619 1.00 91.12 206 GLU A C 1
ATOM 1704 O O . GLU A 1 206 ? -17.136 23.073 21.687 1.00 91.12 206 GLU A O 1
ATOM 1709 N N . ALA A 1 207 ? -17.999 21.796 20.044 1.00 91.31 207 ALA A N 1
ATOM 1710 C CA . ALA A 1 207 ? -19.336 21.702 20.626 1.00 91.31 207 ALA A CA 1
ATOM 1711 C C . ALA A 1 207 ? -19.283 21.092 22.036 1.00 91.31 207 ALA A C 1
ATOM 1713 O O . ALA A 1 207 ? -19.796 21.674 22.995 1.00 91.31 207 ALA A O 1
ATOM 1714 N N . LYS A 1 208 ? -18.551 19.981 22.195 1.00 90.62 208 LYS A N 1
ATOM 1715 C CA . LYS A 1 208 ? -18.347 19.318 23.491 1.00 90.62 208 LYS A CA 1
ATOM 1716 C C . LYS A 1 208 ? -17.597 20.204 24.491 1.00 90.62 208 LYS A C 1
ATOM 1718 O O . LYS A 1 208 ? -17.894 20.179 25.685 1.00 90.62 208 LYS A O 1
ATOM 1723 N N . ARG A 1 209 ? -16.627 21.004 24.031 1.00 91.12 209 ARG A N 1
ATOM 1724 C CA . ARG A 1 209 ? -15.909 21.974 24.875 1.00 91.12 209 ARG A CA 1
ATOM 1725 C C . ARG A 1 209 ? -16.835 23.092 25.359 1.00 91.12 209 ARG A C 1
ATOM 1727 O O . ARG A 1 209 ? -16.785 23.426 26.541 1.00 91.12 209 ARG A O 1
ATOM 1734 N N . ARG A 1 210 ? -17.673 23.650 24.477 1.00 92.38 210 ARG A N 1
ATOM 1735 C CA . ARG A 1 210 ? -18.654 24.693 24.830 1.00 92.38 210 ARG A CA 1
ATOM 1736 C C . ARG A 1 210 ? -19.676 24.184 25.842 1.00 92.38 210 ARG A C 1
ATOM 1738 O O . ARG A 1 210 ? -19.924 24.873 26.826 1.00 92.38 210 ARG A O 1
ATOM 1745 N N . GLN A 1 211 ? -20.178 22.966 25.649 1.00 92.88 211 GLN A N 1
ATOM 1746 C CA . GLN A 1 211 ? -21.107 22.330 26.582 1.00 92.88 211 GLN A CA 1
ATOM 1747 C C . GLN A 1 211 ? -20.497 22.193 27.988 1.00 92.88 211 GLN A C 1
ATOM 1749 O O . GLN A 1 211 ? -21.087 22.646 28.962 1.00 92.88 211 GLN A O 1
ATOM 1754 N N . ARG A 1 212 ? -19.261 21.684 28.098 1.00 91.81 212 ARG A N 1
ATOM 1755 C CA . ARG A 1 212 ? -18.554 21.570 29.391 1.00 91.81 212 ARG A CA 1
ATOM 1756 C C . ARG A 1 212 ? -18.320 22.918 30.080 1.00 91.81 212 ARG A C 1
ATOM 1758 O O . ARG A 1 212 ? -18.363 22.998 31.304 1.00 91.81 212 ARG A O 1
ATOM 1765 N N . LEU A 1 213 ? -18.038 23.972 29.310 1.00 91.44 213 LEU A N 1
ATOM 1766 C CA . LEU A 1 213 ? -17.888 25.332 29.839 1.00 91.44 213 LEU A CA 1
ATOM 1767 C C . LEU A 1 213 ? -19.212 25.863 30.403 1.00 91.44 213 LEU A C 1
ATOM 1769 O O . LEU A 1 213 ? -19.204 26.461 31.475 1.00 91.44 213 LEU A O 1
ATOM 1773 N N . GLN A 1 214 ? -20.332 25.623 29.716 1.00 92.00 214 GLN A N 1
ATOM 1774 C CA . GLN A 1 214 ? -21.662 25.993 30.211 1.00 92.00 214 GLN A CA 1
ATOM 1775 C C . GLN A 1 214 ? -22.015 25.239 31.495 1.00 92.00 214 GLN A C 1
ATOM 1777 O O . GLN A 1 214 ? -22.344 25.882 32.487 1.00 92.00 214 GLN A O 1
ATOM 1782 N N . GLU A 1 215 ? -21.839 23.916 31.520 1.00 91.75 215 GLU A N 1
ATOM 1783 C CA . GLU A 1 215 ? -22.073 23.085 32.712 1.00 91.75 215 GLU A CA 1
ATOM 1784 C C . GLU A 1 215 ? -21.214 23.548 33.905 1.00 91.75 215 GLU A C 1
ATOM 1786 O O . GLU A 1 215 ? -21.693 23.642 35.036 1.00 91.75 215 GLU A O 1
ATOM 1791 N N . SER A 1 216 ? -19.945 23.904 33.662 1.00 89.56 216 SER A N 1
ATOM 1792 C CA . SER A 1 216 ? -19.059 24.442 34.700 1.00 89.56 216 SER A CA 1
ATOM 1793 C C . SER A 1 216 ? -19.510 25.808 35.225 1.00 89.56 216 SER A C 1
ATOM 1795 O O . SER A 1 216 ? -19.348 26.073 36.416 1.00 89.56 216 SER A O 1
ATOM 1797 N N . LEU A 1 217 ? -20.026 26.684 34.358 1.00 89.69 217 LEU A N 1
ATOM 1798 C CA . LEU A 1 217 ? -20.520 28.008 34.744 1.00 89.69 217 LEU A CA 1
ATOM 1799 C C . LEU A 1 217 ? -21.834 27.914 35.524 1.00 89.69 217 LEU A C 1
ATOM 1801 O O . LEU A 1 217 ? -22.025 28.658 36.482 1.00 89.69 217 LEU A O 1
ATOM 1805 N N . GLU A 1 218 ? -22.734 27.013 35.132 1.00 89.19 218 GLU A N 1
ATOM 1806 C CA . GLU A 1 218 ? -23.986 26.759 35.852 1.00 89.19 218 GLU A CA 1
ATOM 1807 C C . GLU A 1 218 ? -23.721 26.204 37.249 1.00 89.19 218 GLU A C 1
ATOM 1809 O O . GLU A 1 218 ? -24.284 26.702 38.224 1.00 89.19 218 GLU A O 1
ATOM 1814 N N . LYS A 1 219 ? -22.795 25.248 37.367 1.00 87.31 219 LYS A N 1
ATOM 1815 C CA . LYS A 1 219 ? -22.390 24.702 38.663 1.00 87.31 219 LYS A CA 1
ATOM 1816 C C . LYS A 1 219 ? -21.774 25.768 39.575 1.00 87.31 219 LYS A C 1
ATOM 1818 O O . LYS A 1 219 ? -22.168 25.880 40.727 1.00 87.31 219 LYS A O 1
ATOM 1823 N N . ALA A 1 220 ? -20.881 26.606 39.043 1.00 84.94 220 ALA A N 1
ATOM 1824 C CA . ALA A 1 220 ? -20.284 27.699 39.811 1.00 84.94 220 ALA A CA 1
ATOM 1825 C C . ALA A 1 220 ? -21.321 28.728 40.298 1.00 84.94 220 ALA A C 1
ATOM 1827 O O . ALA A 1 220 ? -21.166 29.283 41.379 1.00 84.94 220 ALA A O 1
ATOM 1828 N N . LYS A 1 221 ? -22.390 28.978 39.527 1.00 83.31 221 LYS A N 1
ATOM 1829 C CA . LYS A 1 221 ? -23.495 29.852 39.956 1.00 83.31 221 LYS A CA 1
ATOM 1830 C C . LYS A 1 221 ? -24.330 29.236 41.080 1.00 83.31 221 LYS A C 1
ATOM 1832 O O . LYS A 1 221 ? -24.752 29.971 41.962 1.00 83.31 221 LYS A O 1
ATOM 1837 N N . LEU A 1 222 ? -24.564 27.924 41.038 1.00 78.00 222 LEU A N 1
ATOM 1838 C CA . LEU A 1 222 ? -25.268 27.182 42.090 1.00 78.00 222 LEU A CA 1
ATOM 1839 C C . LEU A 1 222 ? -24.478 27.142 43.403 1.00 78.00 222 LEU A C 1
ATOM 1841 O O . LEU A 1 222 ? -25.081 27.265 44.457 1.00 78.00 222 LEU A O 1
ATOM 1845 N N . ASP A 1 223 ? -23.150 27.027 43.341 1.00 79.00 223 ASP A N 1
ATOM 1846 C CA . ASP A 1 223 ? -22.288 26.999 44.534 1.00 79.00 223 ASP A CA 1
ATOM 1847 C C . ASP A 1 223 ? -22.119 28.390 45.199 1.00 79.00 223 ASP A C 1
ATOM 1849 O O . ASP A 1 223 ? -21.614 28.483 46.318 1.00 79.00 223 ASP A O 1
ATOM 1853 N N . MET A 1 224 ? -22.509 29.478 44.518 1.00 70.56 224 MET A N 1
ATOM 1854 C CA . MET A 1 224 ? -22.458 30.862 45.030 1.00 70.56 224 MET A CA 1
ATOM 1855 C C . MET A 1 224 ? -23.811 31.392 45.539 1.00 70.56 224 MET A C 1
ATOM 1857 O O . MET A 1 224 ? -23.857 32.527 46.021 1.00 70.56 224 MET A O 1
ATOM 1861 N N . ALA A 1 225 ? -24.890 30.616 45.399 1.00 61.28 225 ALA A N 1
ATOM 1862 C CA . ALA A 1 225 ? -26.244 30.942 45.854 1.00 61.28 225 ALA A CA 1
ATOM 1863 C C . ALA A 1 225 ? -26.573 30.210 47.162 1.00 61.28 225 ALA A C 1
ATOM 1865 O O . ALA A 1 225 ? -27.255 30.828 48.009 1.00 61.28 225 ALA A O 1
#

Solvent-accessible surface area (backbone atoms only — not comparable to full-atom values): 12014 Å² total; per-residue (Å²): 134,51,67,67,30,53,52,36,55,55,22,40,80,63,78,31,73,45,36,32,36,33,31,39,67,88,88,58,22,56,65,45,51,53,43,52,35,34,19,69,67,65,74,32,62,66,58,25,50,75,37,44,34,60,54,65,68,70,53,50,56,53,44,48,55,30,51,77,71,74,40,68,45,58,58,38,36,33,42,54,36,20,62,45,55,51,56,45,57,75,77,33,62,66,68,61,42,54,50,52,52,48,53,51,56,54,51,41,61,75,25,29,14,22,38,38,38,24,33,49,71,88,48,48,56,69,72,60,56,70,66,32,45,27,41,30,44,42,42,80,73,51,103,68,36,25,35,38,40,32,28,38,59,46,68,51,100,87,66,55,73,48,72,46,78,76,52,74,36,78,44,56,58,68,67,61,66,73,60,44,51,55,49,50,54,55,50,50,50,54,52,49,54,54,50,52,52,50,51,54,50,53,52,54,52,50,53,55,51,53,51,54,52,50,56,53,51,53,50,55,53,61,77,74,108

Radius of gyration: 21.15 Å; Cα contacts (8 Å, |Δi|>4): 328; chains: 1; bounding box: 46×52×64 Å

Mean predicted aligned error: 5.82 Å

Secondary structure (DSSP, 8-state):
--HHHHHHHHHHHTT--EEEEEE-STTS-HHHHHHHHHHHHHS-HHHHHHTEESSHHHHHHHHHHHHHTT--BS-EEETTHHHHHHHHHHHS-HHHHHHHHHHHHHHHHHHBSEEEEE--GGGS-HHHHHH--EEEEEEEEETTEEEEEEEEEEE-TT--EEEEEEEEEEE-S---HHHHHHHHHHHHHHHHHHHHHHHHHHHHHHHHHHHHHHHHHHHHHHTT-